Protein AF-A0A2M9IT29-F1 (afdb_monomer_lite)

Secondary structure (DSSP, 8-state):
-HHHHHHHHHHHHHHHHTT-HHHHHHHHHHHHHHHHHH-HHHHHHHHHHHHHHHTT---HHHHHHHHHHHHHHTTTSS--HHHHHHHHHHHHHTT-IIIIIHHHHHHHHHHHHHTT-HHHHHHHHHHHHHHTTTSTTTTHHHHHHHHHTPPPSSS-SS--SS-HHHHHHHHHHHHHHHHHHTT-

Sequence (184 aa):
MHRATAAYTAARTDAEQHQLSGEHAHAQTYLAFATAFTDPQVADQEIALAEQYLTGLALRANRLMLRIAALLRDAGTNDLGEQARLLRADIHTAGLDAALAATLELVMAFHHAVLGATDSVTASLTRLHEITSGGDYAYYADIVHFMAGLPLSGPSAIRWLEDDDVDRDRWHRLVRERQAHLGR

Radiu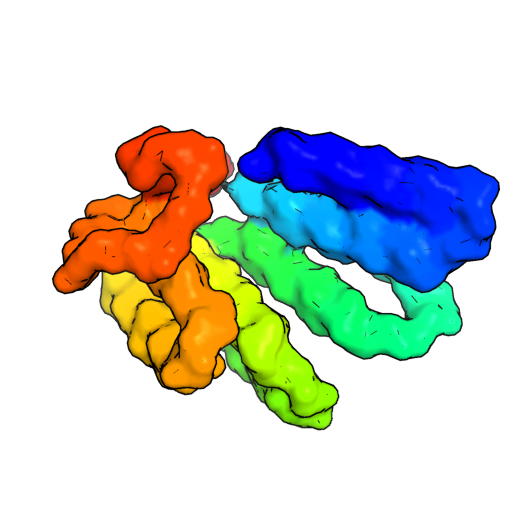s of gyration: 16.11 Å; chains: 1; bounding box: 41×36×45 Å

Foldseek 3Di:
DVVLLVVLVVQLVVCVVVVVLVSNLVSLLSNLQVCLLAPLVVSVVSLVVSVVSCVPPPDLVSVLSSLLSNLSSCQQDDDCVVVLVVSQVVCVVVVNLQPSVLSSLLSQLLSCLLNLNVVSNVVSLVVNCVSCVVVRSNLSSLLSCLLNVHDDPDDRPDDDPDDSVVVSPVSVVSSVSSNVVVVD

pLDDT: mean 94.1, std 4.71, range [70.44, 98.5]

Structure (mmCIF, N/CA/C/O backbone):
data_AF-A0A2M9IT29-F1
#
_entry.id   AF-A0A2M9IT29-F1
#
loop_
_atom_site.group_PDB
_atom_site.id
_atom_site.type_symbol
_atom_site.label_atom_id
_atom_site.label_alt_id
_atom_site.label_comp_id
_atom_site.label_asym_id
_atom_site.label_entity_id
_atom_site.label_seq_id
_atom_site.pdbx_PDB_ins_code
_atom_site.Cartn_x
_atom_site.Cartn_y
_atom_site.Cartn_z
_atom_site.occupancy
_atom_site.B_iso_or_equiv
_atom_site.auth_seq_id
_atom_site.auth_comp_id
_atom_site.auth_asym_id
_atom_site.auth_atom_id
_atom_site.pdbx_PDB_model_num
ATOM 1 N N . MET A 1 1 ? 7.293 6.330 7.249 1.00 85.19 1 MET A N 1
ATOM 2 C CA . MET A 1 1 ? 7.373 6.453 5.778 1.00 85.19 1 MET A CA 1
ATOM 3 C C . MET A 1 1 ? 8.599 7.216 5.293 1.00 85.19 1 MET A C 1
ATOM 5 O O . MET A 1 1 ? 9.301 6.658 4.471 1.00 85.19 1 MET A O 1
ATOM 9 N N . HIS A 1 2 ? 8.969 8.377 5.853 1.00 85.50 2 HIS A N 1
ATOM 10 C CA . HIS A 1 2 ? 10.147 9.144 5.393 1.00 85.50 2 HIS A CA 1
ATOM 11 C C . HIS A 1 2 ? 11.457 8.332 5.232 1.00 85.50 2 HIS A C 1
ATOM 13 O O . HIS A 1 2 ? 12.100 8.417 4.191 1.00 85.50 2 HIS A O 1
ATOM 19 N N . ARG A 1 3 ? 11.827 7.487 6.216 1.00 88.12 3 ARG A N 1
ATOM 20 C CA . ARG A 1 3 ? 13.005 6.594 6.102 1.00 88.12 3 ARG A CA 1
ATOM 21 C C . ARG A 1 3 ? 12.895 5.616 4.916 1.00 88.12 3 ARG A C 1
ATOM 23 O O . ARG A 1 3 ? 13.890 5.382 4.243 1.00 88.12 3 ARG A O 1
ATOM 30 N N . ALA A 1 4 ? 11.703 5.076 4.647 1.00 90.62 4 ALA A N 1
ATOM 31 C CA . ALA A 1 4 ? 11.467 4.152 3.535 1.00 90.62 4 ALA A CA 1
ATOM 32 C C . ALA A 1 4 ? 11.544 4.870 2.179 1.00 90.62 4 ALA A C 1
ATOM 34 O O . ALA A 1 4 ? 12.258 4.413 1.295 1.00 90.62 4 ALA A O 1
ATOM 35 N N . THR A 1 5 ? 10.889 6.028 2.041 1.00 92.94 5 THR A N 1
ATOM 36 C CA . THR A 1 5 ? 10.977 6.877 0.840 1.00 92.94 5 THR A CA 1
ATOM 37 C C . THR A 1 5 ? 12.433 7.235 0.530 1.00 92.94 5 THR A C 1
ATOM 39 O O . THR A 1 5 ? 12.883 7.050 -0.5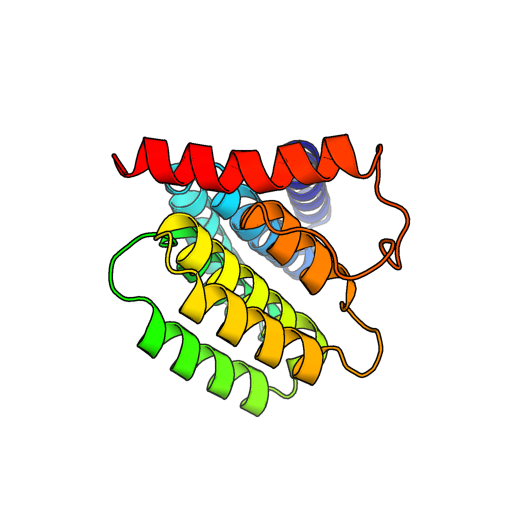94 1.00 92.94 5 THR A O 1
ATOM 42 N N . ALA A 1 6 ? 13.209 7.665 1.531 1.00 94.19 6 ALA A N 1
ATOM 43 C CA . ALA A 1 6 ? 14.628 7.978 1.350 1.00 94.19 6 ALA A CA 1
ATOM 44 C C . ALA A 1 6 ? 15.452 6.757 0.901 1.00 94.19 6 ALA A C 1
ATOM 46 O O . ALA A 1 6 ? 16.272 6.873 -0.009 1.00 94.19 6 ALA A O 1
ATOM 47 N N . ALA A 1 7 ? 15.212 5.587 1.502 1.00 95.56 7 ALA A N 1
ATOM 48 C CA . ALA A 1 7 ? 15.896 4.350 1.135 1.00 95.56 7 ALA A CA 1
ATOM 49 C C . ALA A 1 7 ? 15.588 3.917 -0.308 1.00 95.56 7 ALA A C 1
ATOM 51 O O . ALA A 1 7 ? 16.514 3.604 -1.053 1.00 95.56 7 ALA A O 1
ATOM 52 N N . TYR A 1 8 ? 14.321 3.951 -0.732 1.00 96.44 8 TYR A N 1
ATOM 53 C CA . TYR A 1 8 ? 13.955 3.587 -2.104 1.00 96.44 8 TYR A CA 1
ATOM 54 C C . TYR A 1 8 ? 14.428 4.615 -3.134 1.00 96.44 8 TYR A C 1
ATOM 56 O O . TYR A 1 8 ? 14.838 4.224 -4.223 1.00 96.44 8 TYR A O 1
ATOM 64 N N . THR A 1 9 ? 14.477 5.904 -2.787 1.00 96.38 9 THR A N 1
ATOM 65 C CA . THR A 1 9 ? 15.120 6.921 -3.632 1.00 96.38 9 THR A CA 1
ATOM 66 C C . THR A 1 9 ? 16.612 6.644 -3.803 1.00 96.38 9 THR A C 1
ATOM 68 O O . THR A 1 9 ? 17.114 6.707 -4.921 1.00 96.38 9 THR A O 1
ATOM 71 N N . ALA A 1 10 ? 17.324 6.306 -2.724 1.00 96.88 10 ALA A N 1
ATOM 72 C CA . ALA A 1 10 ? 18.742 5.965 -2.803 1.00 96.88 10 ALA A CA 1
ATOM 73 C C . ALA A 1 10 ? 18.979 4.702 -3.647 1.00 96.88 10 ALA A C 1
ATOM 75 O O . ALA A 1 10 ? 19.822 4.723 -4.539 1.00 96.88 10 ALA A O 1
ATOM 76 N N . ALA A 1 11 ? 18.193 3.643 -3.422 1.00 96.06 11 ALA A N 1
ATOM 77 C CA . ALA A 1 11 ? 18.273 2.401 -4.191 1.00 96.06 11 ALA A CA 1
ATOM 78 C C . ALA A 1 11 ? 17.973 2.617 -5.683 1.00 96.06 11 ALA A C 1
ATOM 80 O O . ALA A 1 11 ? 18.628 2.035 -6.541 1.00 96.06 11 ALA A O 1
ATOM 81 N N . ARG A 1 12 ? 17.015 3.495 -6.003 1.00 96.50 12 ARG A N 1
ATOM 82 C CA . ARG A 1 12 ? 16.718 3.889 -7.381 1.00 96.50 12 ARG A CA 1
ATOM 83 C C . ARG A 1 12 ? 17.925 4.563 -8.032 1.00 96.50 12 ARG A C 1
ATOM 85 O O . ARG A 1 12 ? 18.352 4.130 -9.096 1.00 96.50 12 ARG A O 1
ATOM 92 N N . THR A 1 13 ? 18.490 5.582 -7.387 1.00 96.50 13 THR A N 1
ATOM 93 C CA . THR A 1 13 ? 19.666 6.300 -7.904 1.00 96.50 13 THR A CA 1
ATOM 94 C C . THR A 1 13 ? 20.859 5.365 -8.103 1.00 96.50 13 THR A C 1
ATOM 96 O O . THR A 1 13 ? 21.540 5.449 -9.121 1.00 96.50 13 THR A O 1
ATOM 99 N N . ASP A 1 14 ? 21.104 4.456 -7.159 1.00 96.94 14 ASP A N 1
ATOM 100 C CA . ASP A 1 14 ? 22.186 3.475 -7.255 1.00 96.94 14 ASP A CA 1
ATOM 101 C C . ASP A 1 14 ? 21.981 2.511 -8.437 1.00 96.94 14 ASP A C 1
ATOM 103 O O . ASP A 1 14 ? 22.880 2.326 -9.258 1.00 96.94 14 ASP A O 1
ATOM 107 N N . ALA A 1 15 ? 20.771 1.970 -8.605 1.00 95.81 15 ALA A N 1
ATOM 108 C CA . ALA A 1 15 ? 20.448 1.096 -9.730 1.00 95.81 15 ALA A CA 1
ATOM 109 C C . ALA A 1 15 ? 20.544 1.815 -11.089 1.00 95.81 15 ALA A C 1
ATOM 111 O O . ALA A 1 15 ? 20.966 1.212 -12.077 1.00 95.81 15 ALA A O 1
ATOM 112 N N . GLU A 1 16 ? 20.188 3.102 -11.152 1.00 94.62 16 GLU A N 1
ATOM 113 C CA . GLU A 1 16 ? 20.35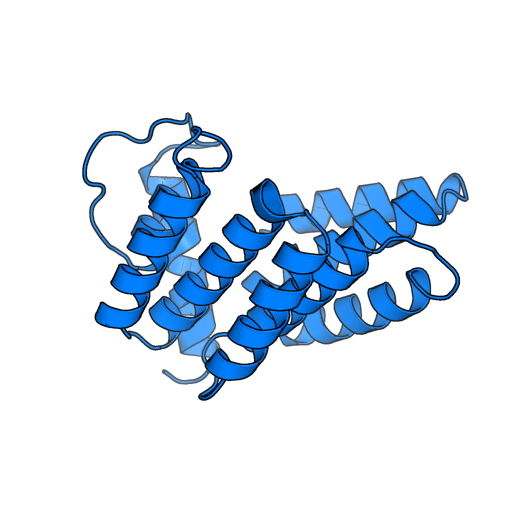3 3.933 -12.348 1.00 94.62 16 GLU A CA 1
ATOM 114 C C . GLU A 1 16 ? 21.837 4.104 -12.709 1.00 94.62 16 GLU A C 1
ATOM 116 O O . GLU A 1 16 ? 22.221 3.875 -13.858 1.00 94.62 16 GLU A O 1
ATOM 121 N N . GLN A 1 17 ? 22.687 4.420 -11.724 1.00 96.19 17 GLN A N 1
ATOM 122 C CA . GLN A 1 17 ? 24.138 4.555 -11.913 1.00 96.19 17 GLN A CA 1
ATOM 123 C C . GLN A 1 17 ? 24.779 3.267 -12.442 1.00 96.19 17 GLN A C 1
ATOM 125 O O . GLN A 1 17 ? 25.670 3.322 -13.292 1.00 96.19 17 GLN A O 1
ATOM 130 N N . HIS A 1 18 ? 24.293 2.113 -11.984 1.00 95.19 18 HIS A N 1
ATOM 131 C CA . HIS A 1 18 ? 24.779 0.796 -12.396 1.00 95.19 18 HIS A CA 1
ATOM 132 C C . HIS A 1 18 ? 24.030 0.204 -13.604 1.00 95.19 18 HIS A C 1
ATOM 134 O O . HIS A 1 18 ? 24.318 -0.923 -14.005 1.00 95.19 18 HIS A O 1
ATOM 140 N N . GLN A 1 19 ? 23.099 0.950 -14.214 1.00 93.62 19 GLN A N 1
ATOM 141 C CA . GLN A 1 19 ? 22.305 0.529 -15.380 1.00 93.62 19 GLN A CA 1
ATOM 142 C C . GLN A 1 19 ? 21.490 -0.760 -15.149 1.00 93.62 19 GLN A C 1
ATOM 144 O O . GLN A 1 19 ? 21.213 -1.527 -16.073 1.00 93.62 19 GLN A O 1
ATOM 149 N N . LEU A 1 20 ? 21.060 -0.993 -13.910 1.00 95.75 20 LEU A N 1
ATOM 150 C CA . LEU A 1 20 ? 20.284 -2.162 -13.505 1.00 95.75 20 LEU A CA 1
ATOM 151 C C . LEU A 1 20 ? 18.787 -1.873 -13.662 1.00 95.75 20 LEU A C 1
ATOM 153 O O . LEU A 1 20 ? 18.081 -1.602 -12.693 1.00 95.75 20 LEU A O 1
ATOM 157 N N . SER A 1 21 ? 18.271 -1.934 -14.895 1.00 93.75 21 SER A N 1
ATOM 158 C CA . SER A 1 21 ? 16.889 -1.517 -15.205 1.00 93.75 21 SER A CA 1
ATOM 159 C C . SER A 1 21 ? 15.817 -2.233 -14.372 1.00 93.75 21 SER A C 1
ATOM 161 O O . SER A 1 21 ? 14.812 -1.625 -14.008 1.00 93.75 21 SER A O 1
ATOM 163 N N . GLY A 1 22 ? 16.026 -3.513 -14.041 1.00 95.19 22 GLY A N 1
ATOM 164 C CA . GLY A 1 22 ? 15.096 -4.280 -13.208 1.00 95.19 22 GLY A CA 1
ATOM 165 C C . GLY A 1 22 ? 15.050 -3.802 -11.755 1.00 95.19 22 GLY A C 1
ATOM 166 O O . GLY A 1 22 ? 13.965 -3.625 -11.202 1.00 95.19 22 GLY A O 1
ATOM 167 N N . GLU A 1 23 ? 16.211 -3.543 -11.154 1.00 95.94 23 GLU A N 1
ATOM 168 C CA . GLU A 1 23 ? 16.319 -3.022 -9.785 1.00 95.94 23 GLU A CA 1
ATOM 169 C C . GLU A 1 23 ? 15.854 -1.569 -9.703 1.00 95.94 23 GLU A C 1
ATOM 171 O O . GLU A 1 23 ? 15.156 -1.196 -8.764 1.00 95.94 23 GLU A O 1
ATOM 176 N N . HIS A 1 24 ? 16.138 -0.779 -10.739 1.00 97.12 24 HIS A N 1
ATOM 177 C CA . HIS A 1 24 ? 15.656 0.588 -10.875 1.00 97.12 24 HIS A CA 1
ATOM 178 C C . HIS A 1 24 ? 14.120 0.641 -10.890 1.00 97.12 24 HIS A C 1
ATOM 180 O O . HIS A 1 24 ? 13.508 1.361 -10.098 1.00 97.12 24 HIS A O 1
ATOM 186 N N . ALA A 1 25 ? 13.482 -0.189 -11.725 1.00 97.12 25 ALA A N 1
ATOM 187 C CA . ALA A 1 25 ? 12.027 -0.314 -11.762 1.00 97.12 25 ALA A CA 1
ATOM 188 C C . ALA A 1 25 ? 11.457 -0.858 -10.440 1.00 97.12 25 ALA A C 1
ATOM 190 O O . ALA A 1 25 ? 10.381 -0.440 -10.001 1.00 97.12 25 ALA A O 1
ATOM 191 N N . HIS A 1 26 ? 12.178 -1.768 -9.777 1.00 97.38 26 HIS A N 1
ATOM 192 C CA . HIS A 1 26 ? 11.785 -2.286 -8.473 1.00 97.38 26 HIS A CA 1
ATOM 193 C C . HIS A 1 26 ? 11.796 -1.203 -7.395 1.00 97.38 26 HIS A C 1
ATOM 195 O O . HIS A 1 26 ? 10.762 -0.973 -6.769 1.00 97.38 26 HIS A O 1
ATOM 201 N N . ALA A 1 27 ? 12.908 -0.492 -7.227 1.00 97.44 27 ALA A N 1
ATOM 202 C CA . ALA A 1 27 ? 13.027 0.596 -6.266 1.00 97.44 27 ALA A CA 1
ATOM 203 C C . ALA A 1 27 ? 11.964 1.679 -6.507 1.00 97.44 27 ALA A C 1
ATOM 205 O O . ALA A 1 27 ? 11.303 2.102 -5.562 1.00 97.44 27 ALA A O 1
ATOM 206 N N . GLN A 1 28 ? 11.716 2.046 -7.770 1.00 98.25 28 GLN A N 1
ATOM 207 C CA . GLN A 1 28 ? 10.666 3.001 -8.134 1.00 98.25 28 GLN A CA 1
ATOM 208 C C . GLN A 1 28 ? 9.256 2.512 -7.751 1.00 98.25 28 GLN A C 1
ATOM 210 O O . GLN A 1 28 ? 8.449 3.282 -7.238 1.00 98.25 28 GLN A O 1
ATOM 215 N N . THR A 1 29 ? 8.957 1.222 -7.940 1.00 98.19 29 THR A N 1
ATOM 216 C CA . THR A 1 29 ? 7.655 0.644 -7.556 1.00 98.19 29 THR A CA 1
ATOM 217 C C . THR A 1 29 ? 7.415 0.755 -6.045 1.00 98.19 29 THR A C 1
ATOM 219 O O . THR A 1 29 ? 6.323 1.110 -5.603 1.00 98.19 29 THR A O 1
ATOM 222 N N . TYR A 1 30 ? 8.434 0.460 -5.235 1.00 97.62 30 TYR A N 1
ATOM 223 C CA . TYR A 1 30 ? 8.315 0.521 -3.778 1.00 97.62 30 TYR A CA 1
ATOM 224 C C . TYR A 1 30 ? 8.402 1.951 -3.231 1.00 97.62 30 TYR A C 1
ATOM 226 O O . TYR A 1 30 ? 7.789 2.241 -2.203 1.00 97.62 30 TYR A O 1
ATOM 234 N N . LEU A 1 31 ? 9.080 2.861 -3.939 1.00 97.81 31 LEU A N 1
ATOM 235 C CA . LEU A 1 31 ? 9.007 4.297 -3.677 1.00 97.81 31 LEU A CA 1
ATOM 236 C C . LEU A 1 31 ? 7.568 4.796 -3.835 1.00 97.81 31 LEU A C 1
ATOM 238 O O . LEU A 1 31 ? 7.038 5.414 -2.913 1.00 97.81 31 LEU A O 1
ATOM 242 N N . ALA A 1 32 ? 6.912 4.452 -4.947 1.00 98.12 32 ALA A N 1
ATOM 243 C CA . ALA A 1 32 ? 5.510 4.783 -5.181 1.00 98.12 32 ALA A CA 1
ATOM 244 C C . ALA A 1 32 ? 4.600 4.249 -4.062 1.00 98.12 32 ALA A C 1
ATOM 246 O O . ALA A 1 32 ? 3.793 4.996 -3.509 1.00 98.12 32 ALA A O 1
ATOM 247 N N . PHE A 1 33 ? 4.781 2.986 -3.661 1.00 98.00 33 PHE A N 1
ATOM 248 C CA . PHE A 1 33 ? 4.034 2.383 -2.554 1.00 98.00 33 PHE A CA 1
ATOM 249 C C . PHE A 1 33 ? 4.259 3.107 -1.214 1.00 98.00 33 PHE A C 1
ATOM 251 O O . PHE A 1 33 ? 3.300 3.420 -0.509 1.00 98.00 33 PHE A O 1
ATOM 258 N N . ALA A 1 34 ? 5.510 3.410 -0.855 1.00 96.88 34 ALA A N 1
ATOM 259 C CA . ALA A 1 34 ? 5.830 4.093 0.398 1.00 96.88 34 ALA A CA 1
ATOM 260 C C . ALA A 1 34 ? 5.259 5.519 0.440 1.00 96.88 34 ALA A C 1
ATOM 262 O O . ALA A 1 34 ? 4.714 5.940 1.463 1.00 96.88 34 ALA A O 1
ATOM 263 N N . THR A 1 35 ? 5.358 6.248 -0.673 1.00 97.19 35 THR A N 1
ATOM 264 C CA . THR A 1 35 ? 4.827 7.608 -0.810 1.00 97.19 35 THR A CA 1
ATOM 265 C C . THR A 1 35 ? 3.300 7.622 -0.772 1.00 97.19 35 THR A C 1
ATOM 267 O O . THR A 1 35 ? 2.723 8.515 -0.156 1.00 97.19 35 THR A O 1
ATOM 270 N N . ALA A 1 36 ? 2.636 6.600 -1.324 1.00 97.56 36 ALA A N 1
ATOM 271 C CA . ALA A 1 36 ? 1.177 6.492 -1.340 1.00 97.56 36 ALA A CA 1
ATOM 272 C C . ALA A 1 36 ? 0.534 6.474 0.052 1.00 97.56 36 ALA A C 1
ATOM 274 O O . ALA A 1 36 ? -0.622 6.875 0.171 1.00 97.56 36 ALA A O 1
ATOM 275 N N . PHE A 1 37 ? 1.255 6.089 1.110 1.00 95.19 37 PHE A N 1
ATOM 276 C CA . PHE A 1 37 ? 0.763 6.233 2.484 1.00 95.19 37 PHE A CA 1
ATOM 277 C C . PHE A 1 37 ? 0.662 7.701 2.921 1.00 95.19 37 PHE A C 1
ATOM 279 O O . PHE A 1 37 ? -0.326 8.084 3.546 1.00 95.19 37 PHE A O 1
ATOM 286 N N . THR A 1 38 ? 1.664 8.522 2.601 1.00 93.75 38 THR A N 1
ATOM 287 C CA . THR A 1 38 ? 1.803 9.882 3.150 1.00 93.75 38 THR A CA 1
ATOM 288 C C . THR A 1 38 ? 1.294 10.981 2.237 1.00 93.75 38 THR A C 1
ATOM 290 O O . THR A 1 38 ? 0.721 11.946 2.726 1.00 93.75 38 THR A O 1
ATOM 293 N N . ASP A 1 39 ? 1.514 10.859 0.931 1.00 94.75 39 ASP A N 1
ATOM 294 C CA . ASP A 1 39 ? 1.228 11.917 -0.033 1.00 94.75 39 ASP A CA 1
ATOM 295 C C . ASP A 1 39 ? 0.670 11.304 -1.327 1.00 94.75 39 ASP A C 1
ATOM 297 O O . ASP A 1 39 ? 1.434 10.856 -2.186 1.00 94.75 39 ASP A O 1
ATOM 301 N N . PRO A 1 40 ? -0.665 11.236 -1.476 1.00 94.38 40 PRO A N 1
ATOM 302 C CA . PRO A 1 40 ? -1.272 10.646 -2.661 1.00 94.38 40 PRO A CA 1
ATOM 303 C C . PRO A 1 40 ? -1.033 11.458 -3.943 1.00 94.38 40 PRO A C 1
ATOM 305 O O . PRO A 1 40 ? -1.089 10.882 -5.026 1.00 94.38 40 PRO A O 1
ATOM 308 N N . GLN A 1 41 ? -0.734 12.760 -3.855 1.00 93.94 41 GLN A N 1
ATOM 309 C CA . GLN A 1 41 ? -0.436 13.569 -5.040 1.00 93.94 41 GLN A CA 1
ATOM 310 C C . GLN A 1 41 ? 0.958 13.255 -5.580 1.00 93.94 41 GLN A C 1
ATOM 312 O O . GLN A 1 41 ? 1.121 13.035 -6.779 1.00 93.94 41 GLN A O 1
ATOM 317 N N . VAL A 1 42 ? 1.960 13.178 -4.700 1.00 95.75 42 VAL A N 1
ATOM 318 C CA . VAL A 1 42 ? 3.310 12.756 -5.101 1.00 95.75 42 VAL A CA 1
ATOM 319 C C . VAL A 1 42 ? 3.293 11.292 -5.538 1.00 95.75 42 VAL A C 1
ATOM 321 O O . VAL A 1 42 ? 3.910 10.945 -6.541 1.00 95.75 42 VAL A O 1
ATOM 324 N N . ALA A 1 43 ? 2.531 10.433 -4.857 1.00 96.75 43 ALA A N 1
ATOM 325 C CA . ALA A 1 43 ? 2.413 9.029 -5.239 1.00 96.75 43 ALA A CA 1
ATOM 326 C C . ALA A 1 43 ? 1.899 8.834 -6.671 1.00 96.75 43 ALA A C 1
ATOM 328 O O . ALA A 1 43 ? 2.353 7.913 -7.338 1.00 96.75 43 ALA A O 1
ATOM 329 N N . ASP A 1 44 ? 1.008 9.697 -7.167 1.00 96.88 44 ASP A N 1
ATOM 330 C CA . ASP A 1 44 ? 0.537 9.639 -8.555 1.00 96.88 44 ASP A CA 1
ATOM 331 C C . ASP A 1 44 ? 1.688 9.792 -9.565 1.00 96.88 44 ASP A C 1
ATOM 333 O O . ASP A 1 44 ? 1.806 9.022 -10.520 1.00 96.88 44 ASP A O 1
ATOM 337 N N . GLN A 1 45 ? 2.603 10.726 -9.294 1.00 97.50 45 GLN A N 1
ATOM 338 C CA . GLN A 1 45 ? 3.796 10.950 -10.114 1.00 97.50 45 GLN A CA 1
ATOM 339 C C . GLN A 1 45 ? 4.749 9.752 -10.048 1.00 97.50 45 GLN A C 1
ATOM 341 O O . GLN A 1 45 ? 5.238 9.286 -11.079 1.00 97.50 45 GLN A O 1
ATOM 346 N N . GLU A 1 46 ? 4.980 9.219 -8.846 1.00 98.12 46 GLU A N 1
ATOM 347 C CA . GLU A 1 46 ? 5.850 8.057 -8.651 1.00 98.12 46 GLU A CA 1
ATOM 348 C C . GLU A 1 46 ? 5.275 6.791 -9.307 1.00 98.12 46 GLU A C 1
ATOM 350 O O . GLU A 1 46 ? 6.035 5.968 -9.827 1.00 98.12 46 GLU A O 1
ATOM 355 N N . ILE A 1 47 ? 3.944 6.644 -9.326 1.00 98.50 47 ILE A N 1
ATOM 356 C CA . ILE A 1 47 ? 3.250 5.558 -10.024 1.00 98.50 47 ILE A CA 1
ATOM 357 C C . ILE A 1 47 ? 3.468 5.683 -11.531 1.00 98.50 47 ILE A C 1
ATOM 359 O O . ILE A 1 47 ? 3.928 4.726 -12.153 1.00 98.50 47 ILE A O 1
ATOM 363 N N . ALA A 1 48 ? 3.211 6.859 -12.110 1.00 98.19 48 ALA A N 1
ATOM 364 C CA . ALA A 1 48 ? 3.402 7.091 -13.541 1.00 98.19 48 ALA A CA 1
ATOM 365 C C . ALA A 1 48 ? 4.855 6.827 -13.979 1.00 98.19 48 ALA A C 1
ATOM 367 O O . ALA A 1 48 ? 5.101 6.236 -15.033 1.00 98.19 48 ALA A O 1
ATOM 368 N N . LEU A 1 49 ? 5.833 7.206 -13.152 1.00 97.56 49 LEU A N 1
ATOM 369 C CA . LEU A 1 49 ? 7.243 6.926 -13.417 1.00 97.56 49 LEU A CA 1
ATOM 370 C C . LEU A 1 49 ? 7.567 5.424 -13.324 1.00 97.56 49 LEU A C 1
ATOM 372 O O . LEU A 1 49 ? 8.294 4.890 -14.164 1.00 97.56 49 LEU A O 1
ATOM 376 N N . ALA A 1 50 ? 6.992 4.713 -12.349 1.00 98.00 50 ALA A N 1
ATOM 377 C CA . ALA A 1 50 ? 7.138 3.262 -12.238 1.00 98.00 50 ALA A CA 1
ATOM 378 C C . ALA A 1 50 ? 6.577 2.530 -13.469 1.00 98.00 50 ALA A C 1
ATOM 380 O O . ALA A 1 50 ? 7.201 1.585 -13.954 1.00 98.00 50 ALA A O 1
ATOM 381 N N . GLU A 1 51 ? 5.435 2.968 -14.010 1.00 97.62 51 GLU A N 1
ATOM 382 C CA . GLU A 1 51 ? 4.855 2.403 -15.237 1.00 97.62 51 GLU A CA 1
ATOM 383 C C . GLU A 1 51 ? 5.811 2.539 -16.428 1.00 97.62 51 GLU A C 1
ATOM 385 O O . GLU A 1 51 ? 6.025 1.576 -17.176 1.00 97.62 51 GLU A O 1
ATOM 390 N N . GLN A 1 52 ? 6.447 3.706 -16.570 1.00 97.00 52 GLN A N 1
ATOM 391 C CA . GLN A 1 52 ? 7.449 3.942 -17.609 1.00 97.00 52 GLN A CA 1
ATOM 392 C C . GLN A 1 52 ? 8.639 2.993 -17.450 1.00 97.00 52 GLN A C 1
ATOM 394 O O . GLN A 1 52 ? 9.010 2.317 -18.406 1.00 97.00 52 GLN A O 1
ATOM 399 N N . TYR A 1 53 ? 9.195 2.861 -16.244 1.00 96.94 53 TYR A N 1
ATOM 400 C CA . TYR A 1 53 ? 10.348 1.985 -16.003 1.00 96.94 53 TYR A CA 1
ATOM 401 C C . TYR A 1 53 ? 10.031 0.495 -16.136 1.00 96.94 53 TYR A C 1
ATOM 403 O O . TYR A 1 53 ? 10.908 -0.294 -16.478 1.00 96.94 53 TYR A O 1
ATOM 411 N N . LEU A 1 54 ? 8.781 0.090 -15.913 1.00 97.31 54 LEU A N 1
ATOM 412 C CA 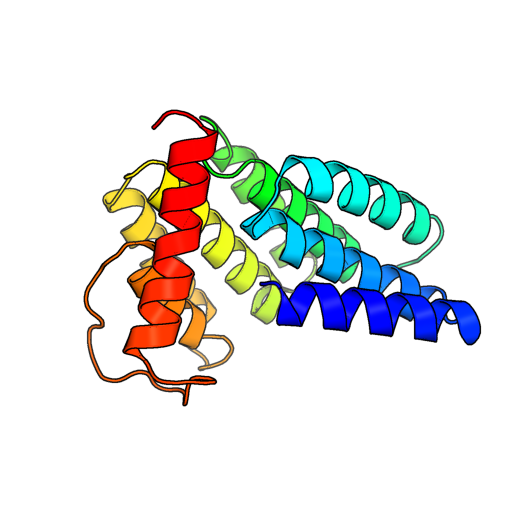. LEU A 1 54 ? 8.335 -1.286 -16.135 1.00 97.31 54 LEU A CA 1
ATOM 413 C C . LEU A 1 54 ? 8.054 -1.598 -17.611 1.00 97.31 54 LEU A C 1
ATOM 415 O O . LEU A 1 54 ? 7.844 -2.768 -17.960 1.00 97.31 54 LEU A O 1
ATOM 419 N N . THR A 1 55 ? 8.028 -0.594 -18.489 1.00 95.94 55 THR A N 1
ATOM 420 C CA . THR A 1 55 ? 7.799 -0.795 -19.922 1.00 95.94 55 THR A CA 1
ATOM 421 C C . THR A 1 55 ? 8.921 -1.645 -20.518 1.00 95.94 55 THR A C 1
ATOM 423 O O . THR A 1 55 ? 10.102 -1.383 -20.323 1.00 95.94 55 THR A O 1
ATOM 426 N N . GLY A 1 56 ? 8.551 -2.715 -21.225 1.00 92.12 56 GLY A N 1
ATOM 427 C CA . GLY A 1 56 ? 9.509 -3.661 -21.810 1.00 92.12 56 GLY A CA 1
ATOM 428 C C . GLY A 1 56 ? 10.104 -4.691 -20.837 1.00 92.12 56 GLY A C 1
ATOM 429 O O . GLY A 1 56 ? 10.765 -5.620 -21.291 1.00 92.12 56 GLY A O 1
ATOM 430 N N . LEU A 1 57 ? 9.835 -4.603 -19.526 1.00 95.12 57 LEU A N 1
ATOM 431 C CA . LEU A 1 57 ? 10.334 -5.565 -18.535 1.00 95.12 57 LEU A CA 1
ATOM 432 C C . LEU A 1 57 ? 9.309 -6.660 -18.216 1.00 95.12 57 LEU A C 1
ATOM 434 O O . LEU A 1 57 ? 8.117 -6.396 -18.078 1.00 95.12 57 LEU A O 1
ATOM 438 N N . ALA A 1 58 ? 9.745 -7.899 -17.998 1.00 92.88 58 ALA A N 1
ATOM 439 C CA . ALA A 1 58 ? 8.868 -9.015 -17.619 1.00 92.88 58 ALA A CA 1
ATOM 440 C C . ALA A 1 58 ? 8.688 -9.156 -16.086 1.00 92.88 58 ALA A C 1
ATOM 442 O O . ALA A 1 58 ? 8.717 -10.258 -15.548 1.00 92.88 58 ALA A O 1
ATOM 443 N N . LEU A 1 59 ? 8.488 -8.047 -15.361 1.00 93.62 59 LEU A N 1
ATOM 444 C CA . LEU A 1 59 ? 8.377 -8.037 -13.892 1.00 93.62 59 LEU A CA 1
ATOM 445 C C . LEU A 1 59 ? 6.914 -8.061 -13.422 1.00 93.62 59 LEU A C 1
ATOM 447 O O . LEU A 1 59 ? 6.316 -7.027 -13.120 1.00 93.62 59 LEU A O 1
ATOM 451 N N . ARG A 1 60 ? 6.296 -9.249 -13.390 1.00 95.25 60 ARG A N 1
ATOM 452 C CA . ARG A 1 60 ? 4.868 -9.395 -13.039 1.00 95.25 60 ARG A CA 1
ATOM 453 C C . ARG A 1 60 ? 4.553 -8.991 -11.595 1.00 95.25 60 ARG A C 1
ATOM 455 O O . ARG A 1 60 ? 3.565 -8.295 -11.381 1.00 95.25 60 ARG A O 1
ATOM 462 N N . ALA A 1 61 ? 5.393 -9.373 -10.631 1.00 96.00 61 ALA A N 1
ATOM 463 C CA . ALA A 1 61 ? 5.199 -9.014 -9.224 1.00 96.00 61 ALA A CA 1
ATOM 464 C C . ALA A 1 61 ? 5.181 -7.489 -9.021 1.00 96.00 61 ALA A C 1
ATOM 466 O O . ALA A 1 61 ? 4.284 -6.966 -8.369 1.00 96.00 61 ALA A O 1
ATOM 467 N N . ASN A 1 62 ? 6.100 -6.766 -9.667 1.00 97.38 62 ASN A N 1
ATOM 468 C CA . ASN A 1 62 ? 6.159 -5.306 -9.608 1.00 97.38 62 ASN A CA 1
ATOM 469 C C . ASN A 1 62 ? 4.927 -4.631 -10.212 1.00 97.38 62 ASN A C 1
ATOM 471 O O . ASN A 1 62 ? 4.425 -3.674 -9.638 1.00 97.38 62 ASN A O 1
ATOM 475 N N . ARG A 1 63 ? 4.382 -5.149 -11.318 1.00 97.69 63 ARG A N 1
ATOM 476 C CA . ARG A 1 63 ? 3.128 -4.618 -11.881 1.00 97.69 63 ARG A CA 1
ATOM 477 C C . ARG A 1 63 ? 1.944 -4.785 -10.933 1.00 97.69 63 ARG A C 1
ATOM 479 O O . ARG A 1 63 ? 1.108 -3.893 -10.834 1.00 97.69 63 ARG A O 1
ATOM 486 N N . LEU A 1 64 ? 1.862 -5.919 -10.239 1.00 98.12 64 LEU A N 1
ATOM 487 C CA . LEU A 1 64 ? 0.820 -6.144 -9.237 1.00 98.12 64 LEU A CA 1
ATOM 488 C C . LEU A 1 64 ? 1.030 -5.246 -8.013 1.00 98.12 64 LEU A C 1
ATOM 490 O O . LEU A 1 64 ? 0.079 -4.612 -7.574 1.00 98.12 64 LEU A O 1
ATOM 494 N N . MET A 1 65 ? 2.267 -5.110 -7.527 1.00 98.31 65 MET A N 1
ATOM 495 C CA . MET A 1 65 ? 2.602 -4.181 -6.443 1.00 98.31 65 MET A CA 1
ATOM 496 C C . MET A 1 65 ? 2.268 -2.727 -6.805 1.00 98.31 65 MET A C 1
ATOM 498 O O . MET A 1 65 ? 1.724 -1.997 -5.984 1.00 98.31 65 MET A O 1
ATOM 502 N N . LEU A 1 66 ? 2.509 -2.310 -8.050 1.00 98.31 66 LEU A N 1
ATOM 503 C CA . LEU A 1 66 ? 2.166 -0.968 -8.516 1.00 98.31 66 LEU A CA 1
ATOM 504 C C . LEU A 1 66 ? 0.651 -0.721 -8.514 1.00 98.31 66 LEU A C 1
ATOM 506 O O . LEU A 1 66 ? 0.195 0.352 -8.127 1.00 98.31 66 LEU A O 1
ATOM 510 N N . ARG A 1 67 ? -0.147 -1.739 -8.859 1.00 98.38 67 ARG A N 1
ATOM 511 C CA . ARG A 1 67 ? -1.612 -1.679 -8.721 1.00 98.38 67 ARG A CA 1
ATOM 512 C C . ARG A 1 67 ? -2.047 -1.597 -7.256 1.00 98.38 67 ARG A C 1
ATOM 514 O O . ARG A 1 67 ? -2.998 -0.882 -6.962 1.00 98.38 67 ARG A O 1
ATOM 521 N N . ILE A 1 68 ? -1.348 -2.270 -6.337 1.00 98.50 68 ILE A N 1
ATOM 522 C CA . ILE A 1 68 ? -1.582 -2.110 -4.892 1.00 98.50 68 ILE A CA 1
ATOM 523 C C . ILE A 1 68 ? -1.262 -0.668 -4.457 1.00 98.50 68 ILE A C 1
ATOM 525 O O . ILE A 1 68 ? -2.050 -0.067 -3.729 1.00 98.50 68 ILE A O 1
ATOM 529 N N . ALA A 1 69 ? -0.156 -0.084 -4.931 1.00 98.44 69 ALA A N 1
ATOM 530 C CA . ALA A 1 69 ? 0.197 1.310 -4.650 1.00 98.44 69 ALA A CA 1
ATOM 531 C C . ALA A 1 69 ? -0.862 2.298 -5.170 1.00 98.44 69 ALA A C 1
ATOM 533 O O . ALA A 1 69 ? -1.188 3.256 -4.474 1.00 98.44 69 ALA A O 1
ATOM 534 N N . ALA A 1 70 ? -1.454 2.039 -6.339 1.00 98.12 70 ALA A N 1
ATOM 535 C CA . ALA A 1 70 ? -2.565 2.836 -6.859 1.00 98.12 70 ALA A CA 1
ATOM 536 C C . ALA A 1 70 ? -3.817 2.756 -5.964 1.00 98.12 70 ALA A C 1
ATOM 538 O O . ALA A 1 70 ? -4.405 3.787 -5.647 1.00 98.12 70 ALA A O 1
ATOM 539 N N . LEU A 1 71 ? -4.183 1.567 -5.468 1.00 98.25 71 LEU A N 1
ATOM 540 C CA . LEU A 1 71 ? -5.279 1.442 -4.493 1.00 98.25 71 LEU A CA 1
ATOM 541 C C . LEU A 1 71 ? -4.976 2.186 -3.188 1.00 98.25 71 LEU A C 1
ATOM 543 O O . LEU A 1 71 ? -5.861 2.801 -2.600 1.00 98.25 71 LEU A O 1
ATOM 547 N N . LEU A 1 72 ? -3.722 2.151 -2.737 1.00 98.19 72 LEU A N 1
ATOM 548 C CA . LEU A 1 72 ? -3.291 2.875 -1.547 1.00 98.19 72 LEU A CA 1
ATOM 549 C C . LEU A 1 72 ? -3.347 4.396 -1.745 1.00 98.19 72 LEU A C 1
ATOM 551 O O . LEU A 1 72 ? -3.797 5.113 -0.850 1.00 98.19 72 LEU A O 1
ATOM 555 N N . ARG A 1 73 ? -2.945 4.893 -2.922 1.00 97.75 73 ARG A N 1
ATOM 556 C CA . ARG A 1 73 ? -3.104 6.303 -3.304 1.00 97.75 73 ARG A CA 1
ATOM 557 C C . ARG A 1 73 ? -4.568 6.725 -3.161 1.00 97.75 73 ARG A C 1
ATOM 559 O O . ARG A 1 73 ? -4.830 7.765 -2.562 1.00 97.75 73 ARG A O 1
ATOM 566 N N . ASP A 1 74 ? -5.495 5.882 -3.608 1.00 97.31 74 ASP A N 1
ATOM 567 C CA . ASP A 1 74 ? -6.936 6.163 -3.620 1.00 97.31 74 ASP A CA 1
ATOM 568 C C . ASP A 1 74 ? -7.659 5.788 -2.307 1.00 97.31 74 ASP A C 1
ATOM 570 O O . ASP A 1 74 ? -8.886 5.902 -2.197 1.00 97.31 74 ASP A O 1
ATOM 574 N N . ALA A 1 75 ? -6.929 5.345 -1.278 1.00 97.25 75 ALA A N 1
ATOM 575 C CA . ALA A 1 75 ? -7.497 4.949 0.007 1.00 97.25 75 ALA A CA 1
ATOM 576 C C . ALA A 1 75 ? -8.315 6.084 0.660 1.00 97.25 75 ALA A C 1
ATOM 578 O O . ALA A 1 75 ? -7.879 7.235 0.719 1.00 97.25 75 ALA A O 1
ATOM 579 N N . GLY A 1 76 ? -9.506 5.751 1.177 1.00 94.94 76 GLY A N 1
ATOM 580 C CA . GLY A 1 76 ? -10.470 6.715 1.725 1.00 94.94 76 GLY A CA 1
ATOM 581 C C . GLY A 1 76 ? -11.453 7.331 0.718 1.00 94.94 76 GLY A C 1
ATOM 582 O O . GLY A 1 76 ? -12.331 8.105 1.118 1.00 94.94 76 GLY A O 1
ATOM 583 N N . THR A 1 77 ? -11.344 6.997 -0.571 1.00 91.56 77 THR A N 1
ATOM 584 C CA . THR A 1 77 ? -12.374 7.301 -1.583 1.00 91.56 77 THR A CA 1
ATOM 585 C C . THR A 1 77 ? -13.468 6.222 -1.604 1.00 91.56 77 THR A C 1
ATOM 587 O O . THR A 1 77 ? -13.305 5.166 -1.004 1.00 91.56 77 THR A O 1
ATOM 590 N N . ASN A 1 78 ? -14.632 6.487 -2.206 1.00 70.44 78 ASN A N 1
ATOM 591 C CA . ASN A 1 78 ? -15.861 5.737 -1.890 1.00 70.44 78 ASN A CA 1
ATOM 592 C C . ASN A 1 78 ? -16.046 4.382 -2.613 1.00 70.44 78 ASN A C 1
ATOM 594 O O . ASN A 1 78 ? -17.087 3.764 -2.411 1.00 70.44 78 ASN A O 1
ATOM 598 N N . ASP A 1 79 ? -15.091 3.889 -3.412 1.00 81.81 79 ASP A N 1
ATOM 599 C CA . ASP A 1 79 ? -15.239 2.585 -4.084 1.00 81.81 79 ASP A CA 1
ATOM 600 C C . ASP A 1 79 ? -13.905 1.976 -4.555 1.00 81.81 79 ASP A C 1
ATOM 602 O O . ASP A 1 79 ? -13.472 2.205 -5.681 1.00 81.81 79 ASP A O 1
ATOM 606 N N . LEU A 1 80 ? -13.260 1.177 -3.694 1.00 94.62 80 LEU A N 1
ATOM 607 C CA . LEU A 1 80 ? -12.087 0.361 -4.067 1.00 94.62 80 LEU A CA 1
ATOM 608 C C . LEU A 1 80 ? -12.370 -1.150 -4.053 1.00 94.62 80 LEU A C 1
ATOM 610 O O . LEU A 1 80 ? -11.495 -1.958 -4.374 1.00 94.62 80 LEU A O 1
ATOM 614 N N . GLY A 1 81 ? -13.577 -1.560 -3.651 1.00 92.56 81 GLY A N 1
ATOM 615 C CA . GLY A 1 81 ? -13.883 -2.958 -3.337 1.00 92.56 81 GLY A CA 1
ATOM 616 C C . GLY A 1 81 ? -13.757 -3.878 -4.549 1.00 92.56 81 GLY A C 1
ATOM 617 O O . GLY A 1 81 ? -13.126 -4.934 -4.473 1.00 92.56 81 GLY A O 1
ATOM 618 N N . GLU A 1 82 ? -14.306 -3.451 -5.685 1.00 93.50 82 GLU 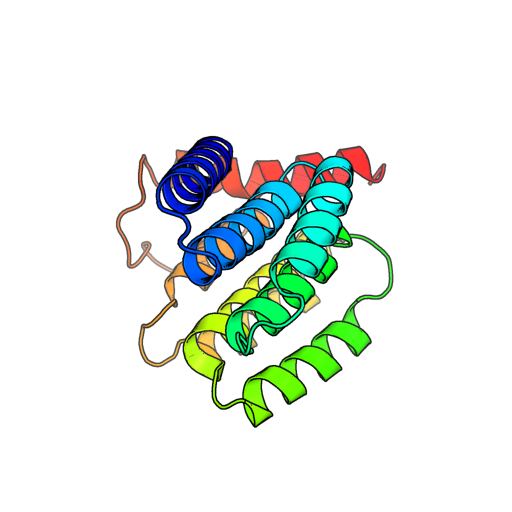A N 1
ATOM 619 C CA . GLU A 1 82 ? -14.260 -4.220 -6.929 1.00 93.50 82 GLU A CA 1
ATOM 620 C C . GLU A 1 82 ? -12.833 -4.334 -7.480 1.00 93.50 82 GLU A C 1
ATOM 622 O O . GLU A 1 82 ? -12.377 -5.420 -7.842 1.00 93.50 82 GLU A O 1
ATOM 627 N N . GLN A 1 83 ? -12.083 -3.233 -7.471 1.00 95.69 83 GLN A N 1
ATOM 628 C CA . GLN A 1 83 ? -10.701 -3.205 -7.953 1.00 95.69 83 GLN A CA 1
ATOM 629 C C . GLN A 1 83 ? -9.795 -4.096 -7.091 1.00 95.69 83 GLN A C 1
ATOM 631 O O . GLN A 1 83 ? -8.977 -4.849 -7.625 1.00 95.69 83 GLN A O 1
ATOM 636 N N . ALA A 1 84 ? -9.983 -4.077 -5.768 1.00 96.75 84 ALA A N 1
ATOM 637 C CA . ALA A 1 84 ? -9.282 -4.963 -4.847 1.00 96.75 84 ALA A CA 1
ATOM 638 C C . ALA A 1 84 ? -9.657 -6.436 -5.064 1.00 96.75 84 ALA A C 1
ATOM 640 O O . ALA A 1 84 ? -8.792 -7.308 -5.013 1.00 96.75 84 ALA A O 1
ATOM 641 N N . ARG A 1 85 ? -10.932 -6.737 -5.346 1.00 95.88 85 ARG A N 1
ATOM 642 C CA . ARG A 1 85 ? -11.389 -8.099 -5.660 1.00 95.88 85 ARG A CA 1
ATOM 643 C C . ARG A 1 85 ? -10.727 -8.640 -6.927 1.00 95.88 85 ARG A C 1
ATOM 645 O O . ARG A 1 85 ? -10.224 -9.763 -6.904 1.00 95.88 85 ARG A O 1
ATOM 652 N N . LEU A 1 86 ? -10.688 -7.844 -7.995 1.00 96.81 86 LEU A N 1
ATOM 653 C CA . LEU A 1 86 ? -10.010 -8.207 -9.242 1.00 96.81 86 LEU A CA 1
ATOM 654 C C . LEU A 1 86 ? -8.503 -8.395 -9.024 1.00 96.81 86 LEU A C 1
ATOM 656 O O . LEU A 1 86 ? -7.941 -9.405 -9.441 1.00 96.81 86 LEU A O 1
ATOM 660 N N . LEU A 1 87 ? -7.856 -7.472 -8.307 1.00 97.38 87 LEU A N 1
ATOM 661 C CA . LEU A 1 87 ? -6.423 -7.562 -8.024 1.00 97.38 87 LEU A CA 1
ATOM 662 C C . LEU A 1 87 ? -6.071 -8.792 -7.174 1.00 97.38 87 LEU A C 1
ATOM 664 O O . LEU A 1 87 ? -5.056 -9.436 -7.429 1.00 97.38 87 LEU A O 1
ATOM 668 N N . ARG A 1 88 ? -6.925 -9.171 -6.218 1.00 96.06 88 ARG A N 1
ATOM 669 C CA . ARG A 1 88 ? -6.753 -10.396 -5.426 1.00 96.06 88 ARG A CA 1
ATOM 670 C C . ARG A 1 88 ? -6.789 -11.650 -6.304 1.00 96.06 88 ARG A C 1
ATOM 672 O O . ARG A 1 88 ? -5.934 -12.517 -6.155 1.00 96.06 88 ARG A O 1
ATOM 679 N N . ALA A 1 89 ? -7.719 -11.720 -7.260 1.00 96.38 89 ALA A N 1
ATOM 680 C CA . ALA A 1 89 ? -7.780 -12.823 -8.222 1.00 96.38 89 ALA A CA 1
ATOM 681 C C . ALA A 1 89 ? -6.537 -12.874 -9.134 1.00 96.38 89 ALA A C 1
ATOM 683 O O . ALA A 1 89 ? -6.020 -13.957 -9.421 1.00 96.38 89 ALA A O 1
ATOM 684 N N . ASP A 1 90 ? -6.021 -11.714 -9.548 1.00 97.00 90 ASP A N 1
ATOM 685 C CA . ASP A 1 90 ? -4.804 -11.624 -10.360 1.00 97.00 90 ASP A CA 1
ATOM 686 C C . ASP A 1 90 ? -3.544 -12.061 -9.598 1.00 97.00 90 ASP A C 1
ATOM 688 O O . ASP A 1 90 ? -2.679 -12.722 -10.182 1.00 97.00 90 ASP A O 1
ATOM 692 N N . ILE A 1 91 ? -3.440 -11.705 -8.310 1.00 96.88 91 ILE A N 1
ATOM 693 C CA . ILE A 1 91 ? -2.365 -12.142 -7.405 1.00 96.88 91 ILE A CA 1
ATOM 694 C C . ILE A 1 91 ? -2.402 -13.662 -7.243 1.00 96.88 91 ILE A C 1
ATOM 696 O O . ILE A 1 91 ? -1.373 -14.313 -7.435 1.00 96.88 91 ILE A O 1
ATOM 700 N N . HIS A 1 92 ? -3.587 -14.216 -6.982 1.00 94.69 92 HIS A N 1
ATOM 701 C CA . HIS A 1 92 ? -3.782 -15.654 -6.831 1.00 94.69 92 HIS A CA 1
ATOM 702 C C . HIS A 1 92 ? -3.418 -16.425 -8.103 1.00 94.69 92 HIS A C 1
ATOM 704 O O . HIS A 1 92 ? -2.640 -17.374 -8.082 1.00 94.69 92 HIS A O 1
ATOM 710 N N . THR A 1 93 ? -3.898 -15.956 -9.257 1.00 95.25 93 THR A N 1
ATOM 711 C CA . THR A 1 93 ? -3.578 -16.560 -10.561 1.00 95.25 93 THR A CA 1
ATOM 712 C C . THR A 1 93 ? -2.077 -16.500 -10.869 1.00 95.25 93 THR A C 1
ATOM 714 O O . THR A 1 93 ? -1.552 -17.343 -11.593 1.00 95.25 93 THR A O 1
ATOM 717 N N . ALA A 1 94 ? -1.368 -15.502 -10.335 1.00 92.75 94 ALA A N 1
ATOM 718 C CA . ALA A 1 94 ? 0.077 -15.378 -10.482 1.00 92.75 94 ALA A CA 1
ATOM 719 C C . ALA A 1 94 ? 0.876 -16.256 -9.499 1.00 92.75 94 ALA A C 1
ATOM 721 O O . ALA A 1 94 ? 2.096 -16.321 -9.645 1.00 92.75 94 ALA A O 1
ATOM 722 N N . GLY A 1 95 ? 0.229 -16.894 -8.515 1.00 91.19 95 GLY A N 1
ATOM 723 C CA . GLY A 1 95 ? 0.889 -17.660 -7.455 1.00 91.19 95 GLY A CA 1
ATOM 724 C C . GLY A 1 95 ? 1.746 -16.798 -6.523 1.00 91.19 95 GLY A C 1
ATOM 725 O O . GLY A 1 95 ? 2.777 -17.257 -6.036 1.00 91.19 95 GLY A O 1
ATOM 726 N N . LEU A 1 96 ? 1.371 -15.528 -6.324 1.00 88.75 96 LEU A N 1
ATOM 727 C CA . LEU A 1 96 ? 2.122 -14.547 -5.523 1.00 88.75 96 LEU A CA 1
ATOM 728 C C . LEU A 1 96 ? 1.411 -14.205 -4.201 1.00 88.75 96 LEU A C 1
ATOM 730 O O . LEU A 1 96 ? 1.546 -13.093 -3.686 1.00 88.75 96 LEU A O 1
ATOM 734 N N . ASP A 1 97 ? 0.641 -15.152 -3.663 1.00 84.56 97 ASP A N 1
ATOM 735 C CA . ASP A 1 97 ? -0.279 -14.941 -2.543 1.00 84.56 97 ASP A CA 1
ATOM 736 C C . ASP A 1 97 ? 0.420 -14.514 -1.244 1.00 84.56 97 ASP A C 1
ATOM 738 O O . ASP A 1 97 ? -0.059 -13.599 -0.583 1.00 84.56 97 ASP A O 1
ATOM 742 N N . ALA A 1 98 ? 1.573 -15.099 -0.901 1.00 81.25 98 ALA A N 1
ATOM 743 C CA . ALA A 1 98 ? 2.196 -14.893 0.413 1.00 81.25 98 ALA A CA 1
ATOM 744 C C . ALA A 1 98 ? 2.456 -13.409 0.735 1.00 81.25 98 ALA A C 1
ATOM 746 O O . ALA A 1 98 ? 1.976 -12.888 1.738 1.00 81.25 98 ALA A O 1
ATOM 747 N N . ALA A 1 99 ? 3.181 -12.709 -0.141 1.00 90.94 99 ALA A N 1
ATOM 748 C CA . ALA A 1 99 ? 3.530 -11.310 0.081 1.00 90.94 99 ALA A CA 1
ATOM 749 C C . ALA A 1 99 ? 2.439 -10.357 -0.422 1.00 90.94 99 ALA A C 1
ATOM 751 O O . ALA A 1 99 ? 1.987 -9.480 0.310 1.00 90.94 99 ALA A O 1
ATOM 752 N N . LEU A 1 100 ? 1.997 -10.515 -1.676 1.00 95.69 100 LEU A N 1
ATOM 753 C CA . LEU A 1 100 ? 1.140 -9.515 -2.312 1.00 95.69 100 LEU A CA 1
ATOM 754 C C . LEU A 1 100 ? -0.297 -9.549 -1.792 1.00 95.69 100 LEU A C 1
ATOM 756 O O . LEU A 1 100 ? -0.908 -8.485 -1.703 1.00 95.69 100 LEU A O 1
ATOM 760 N N . ALA A 1 101 ? -0.840 -10.716 -1.424 1.00 95.00 101 ALA A N 1
ATOM 761 C CA . ALA A 1 101 ? -2.182 -10.759 -0.843 1.00 95.00 101 ALA A CA 1
ATOM 762 C C . ALA A 1 101 ? -2.183 -10.122 0.554 1.00 95.00 101 ALA A C 1
ATOM 764 O O . ALA A 1 101 ? -3.062 -9.313 0.847 1.00 95.00 101 ALA A O 1
ATOM 765 N N . ALA A 1 102 ? -1.157 -10.388 1.372 1.00 95.88 102 ALA A N 1
ATOM 766 C CA . ALA A 1 102 ? -0.996 -9.742 2.674 1.00 95.88 102 ALA A CA 1
ATOM 767 C C . ALA A 1 102 ? -0.837 -8.215 2.539 1.00 95.88 102 ALA A C 1
ATOM 769 O O . ALA A 1 102 ? -1.495 -7.460 3.256 1.00 95.88 102 ALA A O 1
ATOM 770 N N . THR A 1 103 ? -0.026 -7.736 1.585 1.00 97.81 103 THR A N 1
ATOM 771 C CA . THR A 1 103 ? 0.110 -6.293 1.315 1.00 97.81 103 THR A CA 1
ATOM 772 C C . THR A 1 103 ? -1.204 -5.677 0.827 1.00 97.81 103 THR A C 1
ATOM 774 O O . THR A 1 103 ? -1.554 -4.576 1.252 1.00 97.81 103 THR A O 1
ATOM 777 N N . LEU A 1 104 ? -1.964 -6.370 -0.027 1.00 97.88 104 LEU A N 1
ATOM 778 C CA . LEU A 1 104 ? -3.276 -5.900 -0.473 1.00 97.88 104 LEU A CA 1
ATOM 779 C C . LEU A 1 104 ? -4.264 -5.784 0.698 1.00 97.88 104 LEU A C 1
ATOM 781 O O . LEU A 1 104 ? -4.935 -4.761 0.815 1.00 97.88 104 LEU A O 1
ATOM 785 N N . GLU A 1 105 ? -4.343 -6.781 1.584 1.00 96.94 105 GLU A N 1
ATOM 786 C CA . GLU A 1 105 ? -5.216 -6.697 2.765 1.00 96.94 105 GLU A CA 1
ATOM 787 C C . GLU A 1 105 ? -4.801 -5.570 3.714 1.00 96.94 105 GLU A C 1
ATOM 789 O O . GLU A 1 105 ? -5.671 -4.879 4.245 1.00 96.94 105 GLU A O 1
ATOM 794 N N . LEU A 1 106 ? -3.497 -5.321 3.879 1.00 97.94 106 LEU A N 1
ATOM 795 C CA . LEU A 1 106 ? -2.998 -4.180 4.650 1.00 97.94 106 LEU A CA 1
ATOM 796 C C . LEU A 1 106 ? -3.499 -2.848 4.066 1.00 97.94 106 LEU A C 1
ATOM 798 O O . LEU A 1 106 ? -3.983 -1.989 4.805 1.00 97.94 106 LEU A O 1
ATOM 802 N N . VAL A 1 107 ? -3.429 -2.684 2.742 1.00 98.19 107 VAL A N 1
ATOM 803 C CA . VAL A 1 107 ? -3.929 -1.487 2.045 1.00 98.19 107 VAL A CA 1
ATOM 804 C C . VAL A 1 107 ? -5.445 -1.349 2.174 1.00 98.19 107 VAL A C 1
ATOM 806 O O . VAL A 1 107 ? -5.941 -0.252 2.437 1.00 98.19 107 VAL A O 1
ATOM 809 N N . MET A 1 108 ? -6.194 -2.446 2.055 1.00 98.06 108 MET A N 1
ATOM 810 C CA . MET A 1 108 ? -7.647 -2.412 2.237 1.00 98.06 108 MET A CA 1
ATOM 811 C C . MET A 1 108 ? -8.033 -2.064 3.673 1.00 98.06 108 MET A C 1
ATOM 813 O O . MET A 1 108 ? -8.948 -1.272 3.889 1.00 98.06 108 MET A O 1
ATOM 817 N N . ALA A 1 109 ? -7.317 -2.595 4.662 1.00 98.12 109 ALA A N 1
ATOM 818 C CA . ALA A 1 109 ? -7.505 -2.218 6.055 1.00 98.12 109 ALA A CA 1
ATOM 819 C C . ALA A 1 109 ? -7.197 -0.732 6.299 1.00 98.12 109 ALA A C 1
ATOM 821 O O . ALA A 1 109 ? -7.971 -0.069 6.985 1.00 98.12 109 ALA A O 1
ATOM 822 N N . PHE A 1 110 ? -6.136 -0.183 5.694 1.00 98.31 110 PHE A N 1
ATOM 823 C CA . PHE A 1 110 ? -5.854 1.256 5.740 1.00 98.31 110 PHE A CA 1
ATOM 824 C C . PHE A 1 110 ? -7.004 2.075 5.140 1.00 98.31 110 PHE A C 1
ATOM 826 O O . PHE A 1 110 ? -7.504 2.994 5.784 1.00 98.31 110 PHE A O 1
ATOM 833 N N . HIS A 1 111 ? -7.490 1.707 3.951 1.00 97.81 111 HIS A N 1
ATOM 834 C CA . HIS A 1 111 ? -8.653 2.343 3.327 1.00 97.81 111 HIS A CA 1
ATOM 835 C C . HIS A 1 111 ? -9.888 2.316 4.247 1.00 97.81 111 HIS A C 1
ATOM 837 O O . HIS A 1 111 ? -10.532 3.347 4.440 1.00 97.81 111 HIS A O 1
ATOM 843 N N . HIS A 1 112 ? -10.197 1.174 4.865 1.00 97.56 112 HIS A N 1
ATOM 844 C CA . HIS A 1 112 ? -11.333 1.060 5.782 1.00 97.56 112 HIS A CA 1
ATOM 845 C C . HIS A 1 112 ? -11.138 1.854 7.079 1.00 97.56 112 HIS A C 1
ATOM 847 O O . HIS A 1 112 ? -12.094 2.464 7.557 1.00 97.56 112 HIS A O 1
ATOM 853 N N . ALA A 1 113 ? -9.916 1.912 7.615 1.00 97.62 113 ALA A N 1
ATOM 854 C CA . ALA A 1 113 ? -9.587 2.732 8.778 1.00 97.62 113 ALA A CA 1
ATOM 855 C C . ALA A 1 113 ? -9.775 4.228 8.478 1.00 97.62 113 ALA A C 1
ATOM 857 O O . ALA A 1 113 ? -10.374 4.943 9.277 1.00 97.62 113 ALA A O 1
ATOM 858 N N . VAL A 1 114 ? -9.356 4.690 7.294 1.00 97.56 114 VAL A N 1
ATOM 859 C CA . VAL A 1 114 ? -9.585 6.071 6.833 1.00 97.56 114 VAL A CA 1
ATOM 860 C C . VAL A 1 114 ? -11.078 6.379 6.724 1.00 97.56 114 VAL A C 1
ATOM 862 O O . VAL A 1 114 ? -11.506 7.453 7.139 1.00 97.56 114 VAL A O 1
ATOM 865 N N . LEU A 1 115 ? -11.883 5.438 6.226 1.00 96.19 115 LEU A N 1
ATOM 866 C CA . LEU A 1 115 ? -13.341 5.581 6.162 1.00 96.19 115 LEU A CA 1
ATOM 867 C C . LEU A 1 115 ? -14.046 5.466 7.527 1.00 96.19 115 LEU A C 1
ATOM 869 O O . LEU A 1 115 ? -15.249 5.708 7.593 1.00 96.19 115 LEU A O 1
ATOM 873 N N . GLY A 1 116 ? -13.346 5.072 8.597 1.00 95.06 116 GLY A N 1
ATOM 874 C CA . GLY A 1 116 ? -13.962 4.776 9.895 1.00 95.06 116 GLY A CA 1
ATOM 875 C C . GLY A 1 116 ? -14.864 3.533 9.883 1.00 95.06 116 GLY A C 1
ATOM 876 O O . GLY A 1 116 ? -15.736 3.391 10.735 1.00 95.06 116 GLY A O 1
ATOM 877 N N . ALA A 1 117 ? -14.686 2.633 8.911 1.00 94.69 117 ALA A N 1
ATOM 878 C CA . ALA A 1 117 ? -15.525 1.454 8.711 1.00 94.69 117 ALA A CA 1
ATOM 879 C C . ALA A 1 117 ? -15.005 0.256 9.526 1.00 94.69 117 ALA A C 1
ATOM 881 O O . ALA A 1 117 ? -14.359 -0.641 8.979 1.00 94.69 117 ALA A O 1
ATOM 882 N N . THR A 1 118 ? -15.275 0.242 10.835 1.00 93.88 118 THR A N 1
ATOM 883 C CA . THR A 1 118 ? -14.747 -0.766 11.776 1.00 93.88 118 THR A CA 1
ATOM 884 C C . THR A 1 118 ? -15.049 -2.207 11.359 1.00 93.88 118 THR A C 1
ATOM 886 O O . THR A 1 118 ? -14.131 -3.022 11.341 1.00 93.88 118 THR A O 1
ATOM 889 N N . ASP A 1 119 ? -16.277 -2.519 10.933 1.00 95.44 119 ASP A N 1
ATOM 890 C CA . ASP A 1 119 ? -16.643 -3.879 10.498 1.00 95.44 119 ASP A CA 1
ATOM 891 C C . ASP A 1 119 ? -15.798 -4.348 9.302 1.00 95.44 119 ASP A C 1
ATOM 893 O O . ASP A 1 119 ? -15.356 -5.497 9.234 1.00 95.44 119 ASP A O 1
ATOM 897 N N . SER A 1 120 ? -15.507 -3.435 8.374 1.00 95.88 120 SER A N 1
ATOM 898 C CA . SER A 1 120 ? -14.661 -3.716 7.214 1.00 95.88 120 SER A CA 1
ATOM 899 C C . SER A 1 120 ? -13.186 -3.873 7.597 1.00 95.88 120 SER A C 1
ATOM 901 O O . SER A 1 120 ? -12.495 -4.707 7.012 1.00 95.88 120 SER A O 1
ATOM 903 N N . VAL A 1 121 ? -12.701 -3.130 8.602 1.00 97.00 121 VAL A N 1
ATOM 904 C CA . VAL A 1 121 ? -11.364 -3.349 9.186 1.00 97.00 121 VAL A CA 1
ATOM 905 C C . VAL A 1 121 ? -11.279 -4.746 9.802 1.00 97.00 121 VAL A C 1
ATOM 907 O O . VAL A 1 121 ? -10.323 -5.471 9.526 1.00 97.00 121 VAL A O 1
ATOM 910 N N . THR A 1 122 ? -12.286 -5.161 10.576 1.00 96.06 122 THR A N 1
ATOM 911 C CA . THR A 1 122 ? -12.347 -6.508 11.163 1.00 96.06 122 THR A CA 1
ATOM 912 C C . THR A 1 122 ? -12.353 -7.589 10.084 1.00 96.06 122 THR A C 1
ATOM 914 O O . THR A 1 122 ? -11.604 -8.557 10.192 1.00 96.06 122 THR A O 1
ATOM 917 N N . ALA A 1 123 ? -13.115 -7.407 9.003 1.00 95.62 123 ALA A N 1
ATOM 918 C CA . ALA A 1 123 ? -13.111 -8.345 7.881 1.00 95.62 123 ALA A CA 1
ATOM 919 C C . ALA A 1 123 ? -11.729 -8.459 7.206 1.00 95.62 123 ALA A C 1
ATOM 921 O O . ALA A 1 123 ? -11.309 -9.562 6.850 1.00 95.62 123 ALA A O 1
ATOM 922 N N . SER A 1 124 ? -11.004 -7.346 7.044 1.00 95.69 124 SER A N 1
ATOM 923 C CA . SER A 1 124 ? -9.628 -7.372 6.528 1.00 95.69 124 SER A CA 1
ATOM 924 C C . SER A 1 124 ? -8.649 -8.034 7.502 1.00 95.69 124 SER A C 1
ATOM 926 O O . SER A 1 124 ? -7.783 -8.778 7.054 1.00 95.69 124 SER A O 1
ATOM 928 N N . LEU A 1 125 ? -8.805 -7.846 8.819 1.00 95.44 125 LEU A N 1
ATOM 929 C CA . LEU A 1 125 ? -8.019 -8.565 9.833 1.00 95.44 125 LEU A CA 1
ATOM 930 C C . LEU A 1 125 ? -8.231 -10.080 9.753 1.00 95.44 125 LEU A C 1
ATOM 932 O O . LEU A 1 125 ? -7.259 -10.829 9.792 1.00 95.44 125 LEU A O 1
ATOM 936 N N . THR A 1 126 ? -9.477 -10.544 9.612 1.00 95.25 126 THR A N 1
ATOM 937 C CA . THR A 1 126 ? -9.774 -11.976 9.454 1.00 95.25 126 THR A CA 1
ATOM 938 C C . THR A 1 126 ? -9.072 -12.554 8.227 1.00 95.25 126 THR A C 1
ATOM 940 O O . THR A 1 126 ? -8.338 -13.531 8.358 1.00 95.25 126 THR A O 1
ATOM 943 N N . ARG A 1 127 ? -9.211 -11.910 7.059 1.00 93.56 127 ARG A N 1
ATOM 944 C CA . ARG A 1 127 ? -8.526 -12.346 5.829 1.00 93.56 127 ARG A CA 1
ATOM 945 C C . ARG A 1 127 ? -7.008 -12.334 5.975 1.00 93.56 127 ARG A C 1
ATOM 947 O O . ARG A 1 127 ? -6.332 -13.247 5.512 1.00 93.56 127 ARG A O 1
ATOM 954 N N . LEU A 1 128 ? -6.463 -11.308 6.621 1.00 93.81 128 LEU A N 1
ATOM 955 C CA . LEU A 1 128 ? -5.027 -11.189 6.826 1.00 93.81 128 LEU A CA 1
ATOM 956 C C . LEU A 1 128 ? -4.492 -12.322 7.710 1.00 93.81 128 LEU A C 1
ATOM 958 O O . LEU A 1 128 ? -3.469 -12.906 7.367 1.00 93.81 128 LEU A O 1
ATOM 962 N N . HIS A 1 129 ? -5.189 -12.693 8.786 1.00 93.38 129 HIS A N 1
ATOM 963 C CA . HIS A 1 129 ? -4.824 -13.859 9.598 1.00 93.38 129 HIS A CA 1
ATOM 964 C C . HIS A 1 129 ? -4.891 -15.176 8.813 1.00 93.38 129 HIS A C 1
ATOM 966 O O . HIS A 1 129 ? -4.031 -16.032 8.999 1.00 93.38 129 HIS A O 1
ATOM 972 N N . GLU A 1 130 ? -5.874 -15.342 7.923 1.00 93.00 130 GLU A N 1
ATOM 973 C CA . GLU A 1 130 ? -5.971 -16.526 7.057 1.00 93.00 130 GLU A CA 1
ATOM 974 C C . GLU A 1 130 ? -4.779 -16.620 6.093 1.00 93.00 130 GLU A C 1
ATOM 976 O O . GLU A 1 130 ? -4.161 -17.675 5.977 1.00 93.00 130 GLU A O 1
ATOM 981 N N . ILE A 1 131 ? -4.414 -15.511 5.443 1.00 92.06 131 ILE A N 1
ATOM 982 C CA . ILE A 1 131 ? -3.279 -15.445 4.504 1.00 92.06 131 ILE A CA 1
ATOM 983 C C . ILE A 1 131 ? -1.941 -15.655 5.227 1.00 92.06 131 ILE A C 1
ATOM 985 O O . ILE A 1 131 ? -1.024 -16.263 4.679 1.00 92.06 131 ILE A O 1
ATOM 989 N N . THR A 1 132 ? -1.825 -15.160 6.459 1.00 92.00 132 THR A N 1
ATOM 990 C CA . THR A 1 132 ? -0.573 -15.145 7.233 1.00 92.00 132 THR A CA 1
ATOM 991 C C . THR A 1 132 ? -0.499 -16.255 8.283 1.00 92.00 132 THR A C 1
ATOM 993 O O . THR A 1 132 ? 0.355 -16.222 9.168 1.00 92.00 132 THR A O 1
ATOM 996 N N . SER A 1 133 ? -1.337 -17.295 8.175 1.00 90.44 133 SER A N 1
ATOM 997 C CA . SER A 1 133 ? -1.385 -18.399 9.147 1.00 90.44 133 SER A CA 1
ATOM 998 C C . SER A 1 133 ? -0.062 -19.171 9.264 1.00 90.44 133 SER A C 1
ATOM 1000 O O . SER A 1 133 ? 0.177 -19.840 10.266 1.00 90.44 133 SER A O 1
ATOM 1002 N N . GLY A 1 134 ? 0.799 -19.092 8.242 1.00 87.25 134 GLY A N 1
ATOM 1003 C CA . GLY A 1 134 ? 2.158 -19.644 8.247 1.00 87.25 134 GLY A CA 1
ATOM 1004 C C . GLY A 1 134 ? 3.189 -18.816 9.026 1.00 87.25 134 GLY A C 1
ATOM 1005 O O . GLY A 1 134 ? 4.329 -19.249 9.153 1.00 87.25 134 GLY A O 1
ATOM 1006 N N . GLY A 1 135 ? 2.814 -17.642 9.543 1.00 87.38 135 GLY A N 1
ATOM 1007 C CA . GLY A 1 135 ? 3.677 -16.722 10.292 1.00 87.38 135 GLY A CA 1
ATOM 1008 C C . GLY A 1 135 ? 4.291 -15.606 9.442 1.00 87.38 135 GLY A C 1
ATOM 1009 O O . GLY A 1 135 ? 4.514 -14.504 9.949 1.00 87.38 135 GLY A O 1
ATOM 1010 N N . ASP A 1 136 ? 4.504 -15.845 8.146 1.00 90.44 136 ASP A N 1
ATOM 1011 C CA . ASP A 1 136 ? 4.981 -14.816 7.220 1.00 90.44 136 ASP A CA 1
ATOM 1012 C C . ASP A 1 136 ? 3.994 -13.648 7.157 1.00 90.44 136 ASP A C 1
ATOM 1014 O O . ASP A 1 136 ? 2.792 -13.836 6.988 1.00 90.44 136 ASP A O 1
ATOM 1018 N N . TYR A 1 137 ? 4.514 -12.426 7.296 1.00 92.25 137 TYR A N 1
ATOM 1019 C CA . TYR A 1 137 ? 3.734 -11.182 7.294 1.00 92.25 137 TYR A CA 1
ATOM 1020 C C . TYR A 1 137 ? 2.660 -11.069 8.392 1.00 92.25 137 TYR A C 1
ATOM 1022 O O . TYR A 1 137 ? 1.899 -10.105 8.375 1.00 92.25 137 TYR A O 1
ATOM 1030 N N . ALA A 1 138 ? 2.626 -11.964 9.389 1.00 92.44 138 ALA A N 1
ATOM 1031 C CA . ALA A 1 138 ? 1.634 -11.918 10.472 1.00 92.44 138 ALA A CA 1
ATOM 1032 C C . ALA A 1 138 ? 1.649 -10.584 11.246 1.00 92.44 138 ALA A C 1
ATOM 1034 O O . ALA A 1 138 ? 0.609 -10.108 11.694 1.00 92.44 138 ALA A O 1
ATOM 1035 N N . TYR A 1 139 ? 2.808 -9.916 11.314 1.00 93.00 139 TYR A N 1
ATOM 1036 C CA . TYR A 1 139 ? 2.952 -8.583 11.913 1.00 93.00 139 TYR A CA 1
ATOM 1037 C C . TYR A 1 139 ? 2.134 -7.485 11.208 1.00 93.00 139 TYR A C 1
ATOM 1039 O O . TYR A 1 139 ? 1.920 -6.419 11.780 1.00 93.00 139 TYR A O 1
ATOM 1047 N N . TYR A 1 140 ? 1.646 -7.706 9.981 1.00 95.62 140 TYR A N 1
ATOM 1048 C CA . TYR A 1 140 ? 0.708 -6.778 9.345 1.00 95.62 140 TYR A CA 1
ATOM 1049 C C . TYR A 1 140 ? -0.598 -6.665 10.137 1.00 95.62 140 TYR A C 1
ATOM 1051 O O . TYR A 1 140 ? -1.213 -5.601 10.113 1.00 95.62 140 TYR A O 1
ATOM 1059 N N . ALA A 1 141 ? -1.011 -7.706 10.870 1.00 95.00 141 ALA A N 1
ATOM 1060 C CA . ALA A 1 141 ? -2.185 -7.626 11.734 1.00 95.00 141 ALA A CA 1
ATOM 1061 C C . ALA A 1 141 ? -1.988 -6.581 12.841 1.00 95.00 141 ALA A C 1
ATOM 1063 O O . ALA A 1 141 ? -2.894 -5.790 13.102 1.00 95.00 141 ALA A O 1
ATOM 1064 N N . ASP A 1 142 ? -0.794 -6.505 13.428 1.00 95.12 142 ASP A N 1
ATOM 1065 C CA . ASP A 1 142 ? -0.454 -5.490 14.429 1.00 95.12 142 ASP A CA 1
ATOM 1066 C C . ASP A 1 142 ? -0.495 -4.084 13.816 1.00 95.12 142 ASP A C 1
ATOM 1068 O O . ASP A 1 142 ? -1.089 -3.173 14.395 1.00 95.12 142 ASP A O 1
ATOM 1072 N N . ILE A 1 143 ? 0.030 -3.919 12.592 1.00 95.88 143 ILE A N 1
ATOM 1073 C CA . ILE A 1 143 ? -0.068 -2.651 11.850 1.00 95.88 143 ILE A CA 1
ATOM 1074 C C . ILE A 1 143 ? -1.532 -2.244 11.668 1.00 95.88 143 ILE A C 1
ATOM 1076 O O . ILE A 1 143 ? -1.874 -1.082 11.874 1.00 95.88 143 ILE A O 1
ATOM 1080 N N . VAL A 1 144 ? -2.414 -3.178 11.304 1.00 97.25 144 VAL A N 1
ATOM 1081 C CA . VAL A 1 144 ? -3.844 -2.887 11.137 1.00 97.25 144 VAL A CA 1
ATOM 1082 C C . VAL A 1 144 ? -4.493 -2.456 12.449 1.00 97.25 144 VAL A C 1
ATOM 1084 O O . VAL A 1 144 ? -5.228 -1.465 12.451 1.00 97.25 144 VAL A O 1
ATOM 1087 N N . HIS A 1 145 ? -4.187 -3.122 13.565 1.00 96.06 145 HIS A N 1
ATOM 1088 C CA . HIS A 1 145 ? -4.656 -2.678 14.879 1.00 96.06 145 HIS A CA 1
ATOM 1089 C C . HIS A 1 145 ? -4.179 -1.255 15.183 1.00 96.06 145 HIS A C 1
ATOM 1091 O O . HIS A 1 145 ? -4.983 -0.407 15.567 1.00 96.06 145 HIS A O 1
ATOM 1097 N N . PHE A 1 146 ? -2.902 -0.958 14.935 1.00 95.88 146 PHE A N 1
ATOM 1098 C CA . PHE A 1 146 ? -2.342 0.373 15.151 1.00 95.88 146 PHE A CA 1
ATOM 1099 C C . PHE A 1 146 ? -3.010 1.440 14.279 1.00 95.88 146 PHE A C 1
ATOM 1101 O O . PHE A 1 146 ? -3.446 2.464 14.799 1.00 95.88 146 PHE A O 1
ATOM 1108 N N . MET A 1 147 ? -3.155 1.197 12.973 1.00 96.81 147 MET A N 1
ATOM 1109 C CA . MET A 1 147 ? -3.823 2.115 12.041 1.00 96.81 147 MET A CA 1
ATOM 1110 C C . MET A 1 147 ? -5.252 2.432 12.495 1.00 96.81 147 MET A C 1
ATOM 1112 O O . MET A 1 147 ? -5.646 3.599 12.528 1.00 96.81 147 MET A O 1
ATOM 1116 N N . ALA A 1 148 ? -6.004 1.408 12.898 1.00 95.94 148 ALA A N 1
ATOM 1117 C CA . ALA A 1 148 ? -7.395 1.532 13.321 1.00 95.94 148 ALA A CA 1
ATOM 1118 C C . ALA A 1 148 ? -7.577 2.000 14.779 1.00 95.94 148 ALA A C 1
ATOM 1120 O O . ALA A 1 148 ? -8.713 2.163 15.220 1.00 95.94 148 ALA A O 1
ATOM 1121 N N . GLY A 1 149 ? -6.493 2.216 15.534 1.00 93.81 149 GLY A N 1
ATOM 1122 C CA . GLY A 1 149 ? -6.566 2.586 16.952 1.00 93.81 149 GLY A CA 1
ATOM 1123 C C . GLY A 1 149 ? -7.151 1.483 17.845 1.00 93.81 149 GLY A C 1
ATOM 1124 O O . GLY A 1 149 ? -7.716 1.774 18.897 1.00 93.81 149 GLY A O 1
ATOM 1125 N N . LEU A 1 150 ? -7.045 0.222 17.422 1.00 92.81 150 LEU A N 1
ATOM 1126 C CA . LEU A 1 150 ? -7.549 -0.942 18.144 1.00 92.81 150 LEU A CA 1
ATOM 1127 C C . LEU A 1 150 ? -6.481 -1.503 19.098 1.00 92.81 150 LEU A C 1
ATOM 1129 O O . LEU A 1 150 ? -5.284 -1.439 18.800 1.00 92.81 150 LEU A O 1
ATOM 1133 N N . PRO A 1 151 ? -6.881 -2.085 20.241 1.00 90.62 151 PRO A N 1
ATOM 1134 C CA . PRO A 1 151 ? -5.951 -2.791 21.112 1.00 90.62 151 PRO A CA 1
ATOM 1135 C C . PRO A 1 151 ? -5.466 -4.088 20.452 1.00 90.62 151 PRO A C 1
ATOM 1137 O O . PRO A 1 151 ? -6.250 -4.794 19.820 1.00 90.62 151 PRO A O 1
ATOM 1140 N N . LEU A 1 152 ? -4.193 -4.435 20.650 1.00 89.38 152 LEU A N 1
ATOM 1141 C CA . LEU A 1 152 ? -3.695 -5.764 20.291 1.00 89.38 152 LEU A CA 1
ATOM 1142 C C . LEU A 1 152 ? -4.321 -6.832 21.198 1.00 89.38 152 LEU A C 1
ATOM 1144 O O . LEU A 1 152 ? -4.563 -6.594 22.382 1.00 89.38 152 LEU A O 1
ATOM 1148 N N . SER A 1 153 ? -4.526 -8.031 20.652 1.00 78.75 153 SER A N 1
ATOM 1149 C CA . SER A 1 153 ? -5.033 -9.190 21.409 1.00 78.75 153 SER A CA 1
ATOM 1150 C C . SER A 1 153 ? -3.956 -9.872 22.273 1.00 78.75 153 SER A C 1
ATOM 1152 O O . SER A 1 153 ? -4.263 -10.745 23.081 1.00 78.75 153 SER A O 1
ATOM 1154 N N . GLY A 1 154 ? -2.694 -9.472 22.116 1.00 82.62 154 GLY A N 1
ATOM 1155 C CA . GLY A 1 154 ? -1.534 -9.941 22.868 1.00 82.62 154 GLY A CA 1
ATOM 1156 C C . GLY A 1 154 ? -0.307 -9.076 22.552 1.00 82.62 154 GLY A C 1
ATOM 1157 O O . GLY A 1 154 ? -0.429 -8.107 21.801 1.00 82.62 154 GLY A O 1
ATOM 1158 N N . PRO A 1 155 ? 0.867 -9.386 23.123 1.00 82.94 155 PRO A N 1
ATOM 1159 C CA . PRO A 1 155 ? 2.111 -8.723 22.749 1.00 82.94 155 PRO A CA 1
ATOM 1160 C C . PRO A 1 155 ? 2.401 -8.899 21.254 1.00 82.94 155 PRO A C 1
ATOM 1162 O O . PRO A 1 155 ? 2.125 -9.964 20.700 1.00 82.94 155 PRO A O 1
ATOM 1165 N N . SER A 1 156 ? 2.996 -7.880 20.632 1.00 85.00 156 SER A N 1
ATOM 1166 C CA . SER A 1 156 ? 3.500 -7.981 19.260 1.00 85.00 156 SER A CA 1
ATOM 1167 C C . SER A 1 156 ? 4.469 -9.156 19.136 1.00 85.00 156 SER A C 1
ATOM 1169 O O . SER A 1 156 ? 5.362 -9.338 19.969 1.00 85.00 156 SER A O 1
ATOM 1171 N N . ALA A 1 157 ? 4.315 -9.946 18.074 1.00 81.62 157 ALA A N 1
ATOM 1172 C CA . ALA A 1 157 ? 5.198 -11.082 17.805 1.00 81.62 157 ALA A CA 1
ATOM 1173 C C . ALA A 1 157 ? 6.585 -10.646 17.297 1.00 81.62 157 ALA A C 1
ATOM 1175 O O . ALA A 1 157 ? 7.520 -11.449 17.276 1.00 81.62 157 ALA A O 1
ATOM 1176 N N . ILE A 1 158 ? 6.724 -9.384 16.880 1.00 87.44 158 ILE A N 1
ATOM 1177 C CA . ILE A 1 158 ? 7.972 -8.813 16.376 1.00 87.44 158 ILE A CA 1
ATOM 1178 C C . ILE A 1 158 ? 8.476 -7.682 17.268 1.00 87.44 158 ILE A C 1
ATOM 1180 O O . ILE A 1 158 ? 7.705 -7.009 17.953 1.00 87.44 158 ILE A O 1
ATOM 1184 N N . ARG A 1 159 ? 9.787 -7.439 17.198 1.00 87.44 159 ARG A N 1
ATOM 1185 C CA . ARG A 1 159 ? 10.396 -6.233 17.755 1.00 87.44 159 ARG A CA 1
ATOM 1186 C C . ARG A 1 159 ? 10.289 -5.102 16.738 1.00 87.44 159 ARG A C 1
ATOM 1188 O O . ARG A 1 159 ? 10.855 -5.207 15.649 1.00 87.44 159 ARG A O 1
ATOM 1195 N N . TRP A 1 160 ? 9.591 -4.037 17.110 1.00 88.62 160 TRP A N 1
ATOM 1196 C CA . TRP A 1 160 ? 9.476 -2.828 16.301 1.00 88.62 160 TRP A CA 1
ATOM 1197 C C . TRP A 1 160 ? 10.797 -2.042 16.259 1.00 88.62 160 TRP A C 1
ATOM 1199 O O . TRP A 1 160 ? 11.776 -2.394 16.923 1.00 88.62 160 TRP A O 1
ATOM 1209 N N . LEU A 1 161 ? 10.872 -1.046 15.372 1.00 83.94 161 LEU A N 1
ATOM 1210 C CA . LEU A 1 161 ? 12.117 -0.311 15.120 1.00 83.94 161 LEU A CA 1
ATOM 1211 C C . LEU A 1 161 ? 12.460 0.637 16.266 1.00 83.94 161 LEU A C 1
ATOM 1213 O O . LEU A 1 161 ? 13.636 0.841 16.555 1.00 83.94 161 LEU A O 1
ATOM 1217 N N . GLU A 1 162 ? 11.431 1.233 16.853 1.00 83.56 162 GLU A N 1
ATOM 1218 C CA . GLU A 1 162 ? 11.525 2.043 18.060 1.00 83.56 162 GLU A CA 1
ATOM 1219 C C . GLU A 1 162 ? 10.794 1.267 19.179 1.00 83.56 162 GLU A C 1
ATOM 1221 O O . GLU A 1 162 ? 11.019 0.066 19.336 1.00 83.56 162 GLU A O 1
ATOM 1226 N N . ASP A 1 163 ? 9.886 1.916 19.907 1.00 82.75 163 ASP A N 1
ATOM 1227 C CA . ASP A 1 163 ? 8.982 1.273 20.863 1.00 82.75 163 ASP A CA 1
ATOM 1228 C C . ASP A 1 163 ? 7.580 1.067 20.260 1.00 82.75 163 ASP A C 1
ATOM 1230 O O . ASP A 1 163 ? 7.138 1.849 19.410 1.00 82.75 163 ASP A O 1
ATOM 1234 N N . ASP A 1 164 ? 6.848 0.061 20.748 1.00 78.38 164 ASP A N 1
ATOM 1235 C CA . ASP A 1 164 ? 5.498 -0.298 20.283 1.00 78.38 164 ASP A CA 1
ATOM 1236 C C . ASP A 1 164 ? 4.539 0.903 20.255 1.00 78.38 164 ASP A C 1
ATOM 1238 O O . ASP A 1 164 ? 3.786 1.074 19.297 1.00 78.38 164 ASP A O 1
ATOM 1242 N N . ASP A 1 165 ? 4.583 1.767 21.274 1.00 83.88 165 ASP A N 1
ATOM 1243 C CA . ASP A 1 165 ? 3.729 2.958 21.355 1.00 83.88 165 ASP A CA 1
ATOM 1244 C C . ASP A 1 165 ? 4.095 4.006 20.292 1.00 83.88 165 ASP A C 1
ATOM 1246 O O . ASP A 1 165 ? 3.217 4.622 19.685 1.00 83.88 165 ASP A O 1
ATOM 1250 N N . VAL A 1 166 ? 5.390 4.171 20.000 1.00 87.69 166 VAL A N 1
ATOM 1251 C CA . VAL A 1 166 ? 5.877 5.129 18.996 1.00 87.69 166 VAL A CA 1
ATOM 1252 C C . VAL A 1 166 ? 5.491 4.683 17.588 1.00 87.69 166 VAL A C 1
ATOM 1254 O O . VAL A 1 166 ? 5.045 5.505 16.776 1.00 87.69 166 VAL A O 1
ATOM 1257 N N . ASP A 1 167 ? 5.656 3.398 17.273 1.00 88.69 167 ASP A N 1
ATOM 1258 C CA . ASP A 1 167 ? 5.266 2.864 15.969 1.00 88.69 167 ASP A CA 1
ATOM 1259 C C . ASP A 1 167 ? 3.735 2.764 15.835 1.00 88.69 167 ASP A C 1
ATOM 1261 O O . ASP A 1 167 ? 3.206 3.085 14.765 1.00 88.69 167 ASP A O 1
ATOM 1265 N N . ARG A 1 168 ? 3.001 2.473 16.921 1.00 91.62 168 ARG A N 1
ATOM 1266 C CA . ARG A 1 168 ? 1.533 2.574 16.955 1.00 91.62 168 ARG A CA 1
ATOM 1267 C C . ARG A 1 168 ? 1.057 3.973 16.588 1.00 91.62 168 ARG A C 1
ATOM 1269 O O . ARG A 1 168 ? 0.264 4.133 15.658 1.00 91.62 168 ARG A O 1
ATOM 1276 N N . ASP A 1 169 ? 1.566 4.989 17.281 1.00 93.12 169 ASP A N 1
ATOM 1277 C CA . ASP A 1 169 ? 1.199 6.384 17.041 1.00 93.12 169 ASP A CA 1
ATOM 1278 C C . ASP A 1 169 ? 1.530 6.826 15.619 1.00 93.12 169 ASP A C 1
ATOM 1280 O O . ASP A 1 169 ? 0.791 7.608 15.014 1.00 93.12 169 ASP A O 1
ATOM 1284 N N . ARG A 1 170 ? 2.632 6.322 15.060 1.00 93.38 170 ARG A N 1
ATOM 1285 C CA . ARG A 1 170 ? 3.042 6.609 13.686 1.00 93.38 170 ARG A CA 1
ATOM 1286 C C . ARG A 1 170 ? 2.050 6.044 12.671 1.00 93.38 170 ARG A C 1
ATOM 1288 O O . ARG A 1 170 ? 1.659 6.777 11.766 1.00 93.38 170 ARG A O 1
ATOM 1295 N N . TRP A 1 171 ? 1.637 4.787 12.811 1.00 95.62 171 TRP A N 1
ATOM 1296 C CA . TRP A 1 171 ? 0.654 4.170 11.916 1.00 95.62 171 TRP A CA 1
ATOM 1297 C C . TRP A 1 171 ? -0.720 4.816 12.037 1.00 95.62 171 TRP A C 1
ATOM 1299 O O . TRP A 1 171 ? -1.344 5.141 11.026 1.00 95.62 171 TRP A O 1
ATOM 1309 N N . HIS A 1 172 ? -1.161 5.080 13.263 1.00 96.56 172 HIS A N 1
ATOM 1310 C CA . HIS A 1 172 ? -2.436 5.741 13.501 1.00 96.56 172 HIS A CA 1
ATOM 1311 C C . HIS A 1 172 ? -2.450 7.183 12.960 1.00 96.56 172 HIS A C 1
ATOM 1313 O O . HIS A 1 172 ? -3.452 7.648 12.414 1.00 96.56 172 HIS A O 1
ATOM 1319 N N . ARG A 1 173 ? -1.315 7.895 13.032 1.00 96.38 173 ARG A N 1
ATOM 1320 C CA . ARG A 1 173 ? -1.171 9.237 12.452 1.00 96.38 173 ARG A CA 1
ATOM 1321 C C . ARG A 1 173 ? -1.389 9.248 10.939 1.00 96.38 173 ARG A C 1
ATOM 1323 O O . ARG A 1 173 ? -2.062 10.159 10.478 1.00 96.38 173 ARG A O 1
ATOM 1330 N N . LEU A 1 174 ? -0.905 8.250 10.195 1.00 96.94 174 LEU A N 1
ATOM 1331 C CA . LEU A 1 174 ? -1.106 8.182 8.737 1.00 96.94 174 LEU A CA 1
ATOM 1332 C C . LEU A 1 174 ? -2.593 8.152 8.362 1.00 96.94 174 LEU A C 1
ATOM 1334 O O . LEU A 1 174 ? -3.010 8.814 7.413 1.00 96.94 174 LEU A O 1
ATOM 1338 N N . VAL A 1 175 ? -3.405 7.416 9.127 1.00 97.94 175 VAL A N 1
ATOM 1339 C CA . VAL A 1 175 ? -4.861 7.371 8.924 1.00 97.94 175 VAL A CA 1
ATOM 1340 C C . VAL A 1 175 ? -5.477 8.747 9.166 1.00 97.94 175 VAL A C 1
ATOM 1342 O O . VAL A 1 175 ? -6.228 9.233 8.324 1.00 97.94 175 VAL A O 1
ATOM 1345 N N . ARG A 1 176 ? -5.113 9.411 10.270 1.00 97.56 176 ARG A N 1
ATOM 1346 C CA . ARG A 1 176 ? -5.628 10.752 10.601 1.00 97.56 176 ARG A CA 1
ATOM 1347 C C . ARG A 1 176 ? -5.203 11.818 9.597 1.00 97.56 176 ARG A C 1
ATOM 1349 O O . ARG A 1 176 ? -6.006 12.664 9.225 1.00 97.56 176 ARG A O 1
ATOM 1356 N N . GLU A 1 177 ? -3.954 11.781 9.144 1.00 97.12 177 GLU A N 1
ATOM 1357 C CA . GLU A 1 177 ? -3.449 12.681 8.102 1.00 97.12 177 GLU A CA 1
ATOM 1358 C C . GLU A 1 177 ? -4.221 12.480 6.795 1.00 97.12 177 GLU A C 1
ATOM 1360 O O . GLU A 1 177 ? -4.617 13.454 6.154 1.00 97.12 177 GLU A O 1
ATOM 1365 N N . ARG A 1 178 ? -4.524 11.225 6.434 1.00 97.19 178 ARG A N 1
ATOM 1366 C CA . ARG A 1 178 ? -5.355 10.928 5.266 1.00 97.19 178 ARG A CA 1
ATOM 1367 C C . ARG A 1 178 ? -6.796 11.411 5.432 1.00 97.19 178 ARG A C 1
ATOM 1369 O O . ARG A 1 178 ? -7.349 11.965 4.486 1.00 97.19 178 ARG A O 1
ATOM 1376 N N . GLN A 1 179 ? -7.399 11.227 6.603 1.00 96.62 179 GLN A N 1
ATOM 1377 C CA . GLN A 1 179 ? -8.737 11.745 6.907 1.00 96.62 179 GLN A CA 1
ATOM 1378 C C . GLN A 1 179 ? -8.783 13.269 6.767 1.00 96.62 179 GLN A C 1
ATOM 1380 O O . GLN A 1 179 ? -9.611 13.786 6.019 1.00 96.62 179 GLN A O 1
ATOM 1385 N N . ALA A 1 180 ? -7.813 13.970 7.361 1.00 96.06 180 ALA A N 1
ATOM 1386 C CA . ALA A 1 180 ? -7.694 15.420 7.260 1.00 96.06 180 ALA A CA 1
ATOM 1387 C C . ALA A 1 180 ? -7.533 15.893 5.804 1.00 96.06 180 ALA A C 1
ATOM 1389 O O . ALA A 1 180 ? -8.200 16.839 5.392 1.00 96.06 180 ALA A O 1
ATOM 1390 N N . HIS A 1 181 ? -6.702 15.212 5.005 1.00 94.06 181 HIS A N 1
ATOM 1391 C CA . HIS A 1 181 ? -6.540 15.505 3.576 1.00 94.06 181 HIS A CA 1
ATOM 1392 C C . HIS A 1 181 ? -7.854 15.367 2.786 1.00 94.06 181 HIS A C 1
ATOM 1394 O O . HIS A 1 181 ? -8.106 16.139 1.865 1.00 94.06 181 HIS A O 1
ATOM 1400 N N . LEU A 1 182 ? -8.701 14.405 3.159 1.00 94.38 182 LEU A N 1
ATOM 1401 C CA . LEU A 1 182 ? -9.996 14.149 2.525 1.00 94.38 182 LEU A CA 1
ATOM 1402 C C . LEU A 1 182 ? -11.153 14.957 3.141 1.00 94.38 182 LEU A C 1
ATOM 1404 O O . LEU A 1 182 ? -12.288 14.817 2.686 1.00 94.38 182 LEU A O 1
ATOM 1408 N N . GLY A 1 183 ? -10.892 15.779 4.164 1.00 92.69 183 GLY A N 1
ATOM 1409 C CA . GLY A 1 183 ? -11.916 16.543 4.880 1.00 92.69 183 GLY A CA 1
ATOM 1410 C C 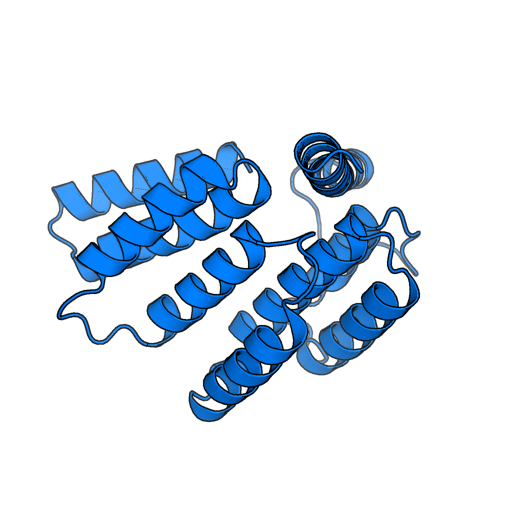. GLY A 1 183 ? -12.887 15.674 5.687 1.00 92.69 183 GLY A C 1
ATOM 1411 O O . GLY A 1 183 ? -14.076 15.990 5.738 1.00 92.69 183 GLY A O 1
ATOM 1412 N N . ARG A 1 184 ? -12.397 14.569 6.260 1.00 85.31 184 ARG A N 1
ATOM 1413 C CA . ARG A 1 184 ? -13.161 13.613 7.075 1.00 85.31 184 ARG A CA 1
ATOM 1414 C C . ARG A 1 184 ? -12.814 13.707 8.555 1.00 85.31 184 ARG A C 1
ATOM 1416 O O . ARG A 1 184 ? -11.637 13.997 8.865 1.00 85.31 184 ARG A O 1
#